Protein AF-A0A9Q0RAJ0-F1 (afdb_monomer_lite)

Structure (mmCIF, N/CA/C/O backbone):
data_AF-A0A9Q0RAJ0-F1
#
_entry.id   AF-A0A9Q0RAJ0-F1
#
loop_
_atom_site.group_PDB
_atom_site.id
_atom_site.type_symbol
_atom_site.label_atom_id
_atom_site.label_alt_id
_atom_site.label_comp_id
_atom_site.label_asym_id
_atom_site.label_entity_id
_atom_site.label_seq_id
_atom_site.pdbx_PDB_ins_code
_atom_site.Cartn_x
_atom_site.Cartn_y
_atom_site.Cartn_z
_atom_site.occupancy
_atom_site.B_iso_or_equiv
_atom_site.auth_seq_id
_atom_site.auth_comp_id
_atom_site.auth_asym_id
_atom_site.auth_atom_id
_atom_site.pdbx_PDB_model_num
ATOM 1 N N . MET A 1 1 ? 17.181 -12.885 20.589 1.00 43.03 1 MET A N 1
ATOM 2 C CA . MET A 1 1 ? 16.283 -14.042 20.802 1.00 43.03 1 MET A CA 1
ATOM 3 C C . MET A 1 1 ? 15.033 -13.919 19.922 1.00 43.03 1 MET A C 1
ATOM 5 O O . MET A 1 1 ? 14.607 -14.926 19.386 1.00 43.03 1 MET A O 1
ATOM 9 N N . GLU A 1 2 ? 14.539 -12.701 19.653 1.00 48.22 2 GLU A N 1
ATOM 10 C CA . GLU A 1 2 ? 13.400 -12.408 18.749 1.00 48.22 2 GLU A CA 1
ATOM 11 C C . GLU A 1 2 ? 13.635 -12.739 17.263 1.00 48.22 2 GLU A C 1
ATOM 13 O O . GLU A 1 2 ? 12.726 -13.180 16.569 1.00 48.22 2 GLU A O 1
ATOM 18 N N . THR A 1 3 ? 14.866 -12.611 16.759 1.00 41.88 3 THR A N 1
ATOM 19 C CA . THR A 1 3 ? 15.201 -12.945 15.363 1.00 41.88 3 THR A CA 1
ATOM 20 C C . THR A 1 3 ? 15.004 -14.419 15.021 1.00 41.88 3 THR A C 1
ATOM 22 O O . THR A 1 3 ? 14.752 -14.729 13.864 1.00 41.88 3 THR A O 1
ATOM 25 N N . ILE A 1 4 ? 15.093 -15.324 16.000 1.00 46.47 4 ILE A N 1
ATOM 26 C CA . ILE A 1 4 ? 14.894 -16.763 15.775 1.00 46.47 4 ILE A CA 1
ATOM 27 C C . ILE A 1 4 ? 13.405 -17.063 15.591 1.00 46.47 4 ILE A C 1
ATOM 29 O O . ILE A 1 4 ? 13.062 -17.771 14.658 1.00 46.47 4 ILE A O 1
ATOM 33 N N . GLN A 1 5 ? 12.526 -16.442 16.385 1.00 51.97 5 GLN A N 1
ATOM 34 C CA . GLN A 1 5 ? 11.074 -16.598 16.238 1.00 51.97 5 GLN A CA 1
ATOM 35 C C . GLN A 1 5 ? 10.553 -15.991 14.934 1.00 51.97 5 GLN A C 1
ATOM 37 O O . GLN A 1 5 ? 9.692 -16.574 14.292 1.00 51.97 5 GLN A O 1
ATOM 42 N N . ILE A 1 6 ? 11.097 -14.851 14.497 1.00 50.62 6 ILE A N 1
ATOM 43 C CA . ILE A 1 6 ? 10.724 -14.250 13.208 1.00 50.62 6 ILE A CA 1
ATOM 44 C C . ILE A 1 6 ? 11.217 -15.117 12.046 1.00 50.62 6 ILE A C 1
ATOM 46 O O . ILE A 1 6 ? 10.483 -15.314 11.084 1.00 50.62 6 ILE A O 1
ATOM 50 N N . VAL A 1 7 ? 12.431 -15.672 12.133 1.00 49.88 7 VAL A N 1
ATOM 51 C CA . VAL A 1 7 ? 12.931 -16.625 11.132 1.00 49.88 7 VAL A CA 1
ATOM 52 C C . VAL A 1 7 ? 12.118 -17.915 11.155 1.00 49.88 7 VAL A C 1
ATOM 54 O O . VAL A 1 7 ? 11.834 -18.415 10.084 1.00 49.88 7 VAL A O 1
ATOM 57 N N . GLU A 1 8 ? 11.677 -18.413 12.312 1.00 53.00 8 GLU A N 1
ATOM 58 C CA . GLU A 1 8 ? 10.770 -19.564 12.415 1.00 53.00 8 GLU A CA 1
ATOM 59 C C . GLU A 1 8 ? 9.381 -19.265 11.855 1.00 53.00 8 GLU A C 1
ATOM 61 O O . GLU A 1 8 ? 8.852 -20.106 11.152 1.00 53.00 8 GLU A O 1
ATOM 66 N N . ILE A 1 9 ? 8.802 -18.085 12.090 1.00 57.00 9 ILE A N 1
ATOM 67 C CA . ILE A 1 9 ? 7.512 -17.686 11.504 1.00 57.00 9 ILE A CA 1
ATOM 68 C C . ILE A 1 9 ? 7.651 -17.546 9.988 1.00 57.00 9 ILE A C 1
ATOM 70 O O . ILE A 1 9 ? 6.820 -18.039 9.237 1.00 57.00 9 ILE A O 1
ATOM 74 N N . ILE A 1 10 ? 8.730 -16.927 9.512 1.00 56.41 10 ILE A N 1
ATOM 75 C CA . ILE A 1 10 ? 9.000 -16.780 8.080 1.00 56.41 10 ILE A CA 1
ATOM 76 C C . ILE A 1 10 ? 9.356 -18.128 7.446 1.00 56.41 10 ILE A C 1
ATOM 78 O O . ILE A 1 10 ? 8.937 -18.364 6.322 1.00 56.41 10 ILE A O 1
ATOM 82 N N . SER A 1 11 ? 10.057 -19.024 8.148 1.00 54.81 11 SER A N 1
ATOM 83 C CA . SER A 1 11 ? 10.298 -20.404 7.713 1.00 54.81 11 SER A CA 1
ATOM 84 C C . SER A 1 11 ? 9.030 -21.234 7.768 1.00 54.81 11 SER A C 1
ATOM 86 O O . SER A 1 11 ? 8.841 -22.022 6.871 1.00 54.81 11 SER A O 1
ATOM 88 N N . GLN A 1 12 ? 8.121 -21.031 8.717 1.00 54.62 12 GLN A N 1
ATOM 89 C CA . GLN A 1 12 ? 6.812 -21.686 8.727 1.00 54.62 12 GLN A CA 1
ATOM 90 C C . GLN A 1 12 ? 5.948 -21.192 7.566 1.00 54.62 12 GLN A C 1
ATOM 92 O O . GLN A 1 12 ? 5.270 -21.995 6.940 1.00 54.62 12 GLN A O 1
ATOM 97 N N . ILE A 1 13 ? 6.012 -19.898 7.234 1.00 54.34 13 ILE A N 1
ATOM 98 C CA . ILE A 1 13 ? 5.321 -19.319 6.074 1.00 54.34 13 ILE A CA 1
ATOM 99 C C . ILE A 1 13 ? 5.989 -19.743 4.749 1.00 54.34 13 ILE A C 1
ATOM 101 O O . ILE A 1 13 ? 5.299 -19.912 3.746 1.00 54.34 13 ILE A O 1
ATOM 105 N N . ALA A 1 14 ? 7.312 -19.926 4.732 1.00 49.00 14 ALA A N 1
ATOM 106 C CA . ALA A 1 14 ? 8.065 -20.408 3.573 1.00 49.00 14 ALA A CA 1
ATOM 107 C C . ALA A 1 14 ? 7.960 -21.932 3.397 1.00 49.00 14 ALA A C 1
ATOM 109 O O . ALA A 1 14 ? 7.848 -22.393 2.276 1.00 49.00 14 ALA A O 1
ATOM 110 N N . ASP A 1 15 ? 7.903 -22.720 4.467 1.00 45.06 15 ASP A N 1
ATOM 111 C CA . ASP A 1 15 ? 7.613 -24.160 4.431 1.00 45.06 15 ASP A CA 1
ATOM 112 C C . ASP A 1 15 ? 6.147 -24.394 4.014 1.00 45.06 15 ASP A C 1
ATOM 114 O O . ASP A 1 15 ? 5.833 -25.382 3.350 1.00 45.06 15 ASP A O 1
ATOM 118 N N . PHE A 1 16 ? 5.268 -23.415 4.271 1.00 43.25 16 PHE A N 1
ATOM 119 C CA . PHE A 1 16 ? 3.936 -23.303 3.664 1.00 43.25 16 PHE A CA 1
ATOM 120 C C . PHE A 1 16 ? 3.961 -23.117 2.129 1.00 43.25 16 PHE A C 1
ATOM 122 O O . PHE A 1 16 ? 2.902 -23.173 1.499 1.00 43.25 16 PHE A O 1
ATOM 129 N N . GLU A 1 17 ? 5.129 -22.946 1.480 1.00 47.03 17 GLU A N 1
ATOM 130 C CA . GLU A 1 17 ? 5.264 -23.020 0.009 1.00 47.03 17 GLU A CA 1
ATOM 131 C C . GLU A 1 17 ? 4.807 -24.374 -0.561 1.00 47.03 17 GLU A C 1
ATOM 133 O O . GLU A 1 17 ? 4.527 -24.456 -1.758 1.00 47.03 17 GLU A O 1
ATOM 138 N N . LEU A 1 18 ? 4.666 -25.419 0.264 1.00 40.28 18 LEU A N 1
ATOM 139 C CA . LEU A 1 18 ? 4.110 -26.706 -0.167 1.00 40.28 18 LEU A CA 1
ATOM 140 C C . LEU A 1 18 ? 2.574 -26.740 -0.251 1.00 40.28 18 LEU A C 1
ATOM 142 O O . LEU A 1 18 ? 2.036 -27.612 -0.930 1.00 40.28 18 LEU A O 1
ATOM 146 N N . GLU A 1 19 ? 1.865 -25.764 0.323 1.00 40.00 19 GLU A N 1
ATOM 147 C CA . GLU A 1 19 ? 0.396 -25.698 0.320 1.00 40.00 19 GLU A CA 1
ATOM 148 C C . GLU A 1 19 ? -0.087 -24.307 -0.119 1.00 40.00 19 GLU A C 1
ATOM 150 O O . GLU A 1 19 ? -0.774 -23.567 0.584 1.00 40.00 19 GLU A O 1
ATOM 155 N N . LEU A 1 20 ? 0.238 -23.959 -1.368 1.00 44.12 20 LEU A N 1
ATOM 156 C CA . LEU A 1 20 ? -0.194 -22.746 -2.086 1.00 44.12 20 LEU A CA 1
ATOM 157 C C . LEU A 1 20 ? -1.727 -22.520 -2.154 1.00 44.12 20 LEU A C 1
ATOM 159 O O . LEU A 1 20 ? -2.160 -21.529 -2.737 1.00 44.12 20 LEU A O 1
ATOM 163 N N . TYR A 1 21 ? -2.539 -23.396 -1.558 1.00 42.53 21 TYR A N 1
ATOM 164 C CA . TYR A 1 21 ? -4.003 -23.352 -1.534 1.00 42.53 21 TYR A CA 1
ATOM 165 C C . TYR A 1 21 ? -4.604 -22.990 -0.161 1.00 42.53 21 TYR A C 1
ATOM 167 O O . TYR A 1 21 ? -5.771 -22.613 -0.100 1.00 42.53 21 TYR A O 1
ATOM 175 N N . GLU A 1 22 ? -3.840 -23.074 0.935 1.00 43.81 22 GLU A N 1
ATOM 176 C CA . GLU A 1 22 ? -4.400 -22.971 2.298 1.00 43.81 22 GLU A CA 1
ATOM 177 C C . GLU A 1 22 ? -4.259 -21.589 2.953 1.00 43.81 22 GLU A C 1
ATOM 179 O O . GLU A 1 22 ? -4.888 -21.313 3.973 1.00 43.81 22 GLU A O 1
ATOM 184 N N . PHE A 1 23 ? -3.506 -20.667 2.349 1.00 46.53 23 PHE A N 1
ATOM 185 C CA . PHE A 1 23 ? -3.374 -19.306 2.889 1.00 46.53 23 PHE A CA 1
ATOM 186 C C . PHE A 1 23 ? -4.682 -18.496 2.814 1.00 46.53 23 PHE A C 1
ATOM 188 O O . PHE A 1 23 ? -4.817 -17.513 3.525 1.00 46.53 23 PHE A O 1
ATOM 195 N N . ASP A 1 24 ? -5.651 -18.916 1.991 1.00 47.81 24 ASP A N 1
ATOM 196 C CA . ASP A 1 24 ? -7.007 -18.341 1.964 1.00 47.81 24 ASP A CA 1
ATOM 197 C C . ASP A 1 24 ? -7.881 -18.817 3.150 1.00 47.81 24 ASP A C 1
ATOM 199 O O . ASP A 1 24 ? -9.007 -18.345 3.308 1.00 47.81 24 ASP A O 1
ATOM 203 N N . GLN A 1 25 ? -7.406 -19.768 3.970 1.00 45.34 25 GLN A N 1
ATOM 204 C CA . GLN A 1 25 ? -8.178 -20.391 5.059 1.00 45.34 25 GLN A CA 1
ATOM 205 C C . GLN A 1 25 ? -7.552 -20.254 6.455 1.00 45.34 25 GLN A C 1
ATOM 207 O O . GLN A 1 25 ? -8.174 -20.666 7.442 1.00 45.34 25 GLN A O 1
ATOM 212 N N . LEU A 1 26 ? -6.348 -19.689 6.578 1.00 47.97 26 LEU A N 1
ATOM 213 C CA . LEU A 1 26 ? -5.752 -19.451 7.890 1.00 47.97 26 LEU A CA 1
ATOM 214 C C . LEU A 1 26 ? -6.588 -18.419 8.655 1.00 47.97 26 LEU A C 1
ATOM 216 O O . LEU A 1 26 ? -7.123 -17.472 8.090 1.00 47.97 26 LEU A O 1
ATOM 220 N N . LYS A 1 27 ? -6.739 -18.622 9.969 1.00 55.38 27 LYS A N 1
ATOM 221 C CA . LYS A 1 27 ? -7.409 -17.669 10.867 1.00 55.38 27 LYS A CA 1
ATOM 222 C C . LYS A 1 27 ? -6.563 -16.403 10.966 1.00 55.38 27 LYS A C 1
ATOM 224 O O . LYS A 1 27 ? -5.805 -16.231 11.922 1.00 55.38 27 LYS A O 1
ATOM 229 N N . ASP A 1 28 ? -6.687 -15.552 9.959 1.00 62.12 28 ASP A N 1
ATOM 230 C CA . ASP A 1 28 ? -5.797 -14.431 9.711 1.00 62.12 28 ASP A CA 1
ATOM 231 C C . ASP A 1 28 ? -5.695 -13.467 10.904 1.00 62.12 28 ASP A C 1
ATOM 233 O O . ASP A 1 28 ? -4.637 -12.903 11.168 1.00 62.12 28 ASP A O 1
ATOM 237 N N . GLU A 1 29 ? -6.756 -13.335 11.703 1.00 59.69 29 GLU A N 1
ATOM 238 C CA . GLU A 1 29 ? -6.770 -12.499 12.911 1.00 59.69 29 GLU A CA 1
ATOM 239 C C . GLU A 1 29 ? -5.701 -12.904 13.943 1.00 59.69 29 GLU A C 1
ATOM 241 O O . GLU A 1 29 ? -5.046 -12.040 14.528 1.00 59.69 29 GLU A O 1
ATOM 246 N N . LEU A 1 30 ? -5.469 -14.210 14.143 1.00 62.12 30 LEU A N 1
ATOM 247 C CA . LEU A 1 30 ? -4.450 -14.701 15.081 1.00 62.12 30 LEU A CA 1
ATOM 248 C C . LEU A 1 30 ? -3.038 -14.448 14.553 1.00 62.12 30 LEU A C 1
ATOM 250 O O . LEU A 1 30 ? -2.148 -14.112 15.333 1.00 62.12 30 LEU A O 1
ATOM 254 N N . LEU A 1 31 ? -2.841 -14.559 13.238 1.00 70.38 31 LEU A N 1
ATOM 255 C CA . LEU A 1 31 ? -1.562 -14.251 12.611 1.00 70.38 31 LEU A CA 1
ATOM 256 C C . LEU A 1 31 ? -1.214 -12.776 12.834 1.00 70.38 31 LEU A C 1
ATOM 258 O O . LEU A 1 31 ? -0.163 -12.477 13.395 1.00 70.38 31 LEU A O 1
ATOM 262 N N . PHE A 1 32 ? -2.121 -11.856 12.496 1.00 71.19 32 PHE A N 1
ATOM 263 C CA . PHE A 1 32 ? -1.855 -10.422 12.646 1.00 71.19 32 PHE A CA 1
ATOM 264 C C . PHE A 1 32 ? -1.744 -9.969 14.104 1.00 71.19 32 PHE A C 1
ATOM 266 O O . PHE A 1 32 ? -1.016 -9.020 14.375 1.00 71.19 32 PHE A O 1
ATOM 273 N N . SER A 1 33 ? -2.357 -10.679 15.058 1.00 68.75 33 SER A N 1
ATOM 274 C CA . SER A 1 33 ? -2.154 -10.406 16.491 1.00 68.75 33 SER A CA 1
ATOM 275 C C . SER A 1 33 ? -0.706 -10.614 16.960 1.00 68.75 33 SER A C 1
ATOM 277 O O . SER A 1 33 ? -0.276 -10.017 17.945 1.00 68.75 33 SER A O 1
ATOM 279 N N . SER A 1 34 ? 0.065 -11.439 16.243 1.00 70.00 34 SER A N 1
ATOM 280 C CA 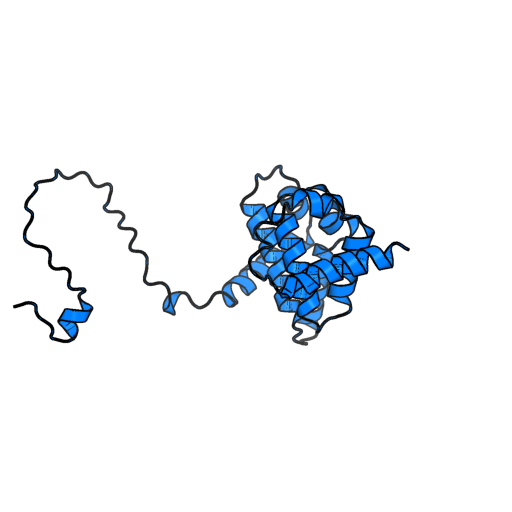. SER A 1 34 ? 1.482 -11.684 16.530 1.00 70.00 34 SER A CA 1
ATOM 281 C C . SER A 1 34 ? 2.431 -10.732 15.788 1.00 70.00 34 SER A C 1
ATOM 283 O O . SER A 1 34 ? 3.630 -10.711 16.069 1.00 70.00 34 SER A O 1
ATOM 285 N N . PHE A 1 35 ? 1.913 -9.923 14.856 1.00 75.06 35 PHE A N 1
ATOM 286 C CA . PHE A 1 35 ? 2.715 -9.001 14.059 1.00 75.06 35 PHE A CA 1
ATOM 287 C C . PHE A 1 35 ? 2.948 -7.698 14.823 1.00 75.06 35 PHE A C 1
ATOM 289 O O . PHE A 1 35 ? 2.087 -6.823 14.900 1.00 75.06 35 PHE A O 1
ATOM 296 N N . ASN A 1 36 ? 4.155 -7.547 15.357 1.00 79.94 36 ASN A N 1
ATOM 297 C CA . ASN A 1 36 ? 4.611 -6.305 15.967 1.00 79.94 36 ASN A CA 1
ATOM 298 C C . ASN A 1 36 ? 5.218 -5.343 14.929 1.00 79.94 36 ASN A C 1
ATOM 300 O O . ASN A 1 36 ? 5.371 -5.648 13.742 1.00 79.94 36 ASN A O 1
ATOM 304 N N . PHE A 1 37 ? 5.572 -4.145 15.397 1.00 81.56 37 PHE A N 1
ATOM 305 C CA . PHE A 1 37 ? 6.212 -3.129 14.567 1.00 81.56 37 PHE A CA 1
ATOM 306 C C . PHE A 1 37 ? 7.540 -3.619 13.973 1.00 81.56 37 PHE A C 1
ATOM 308 O O . PHE A 1 37 ? 7.801 -3.363 12.797 1.00 81.56 37 PHE A O 1
ATOM 315 N N . GLU A 1 38 ? 8.362 -4.337 14.748 1.00 81.88 38 GLU A N 1
ATOM 316 C CA . GLU A 1 38 ? 9.667 -4.815 14.285 1.00 81.88 38 GLU A CA 1
ATOM 317 C C . GLU A 1 38 ? 9.549 -5.750 13.078 1.00 81.88 38 GLU A C 1
ATOM 319 O O . GLU A 1 38 ? 10.333 -5.638 12.134 1.00 81.88 38 GLU A O 1
ATOM 324 N N . LEU A 1 39 ? 8.562 -6.648 13.073 1.00 82.81 39 LEU A N 1
ATOM 325 C CA . LEU A 1 39 ? 8.361 -7.594 11.980 1.00 82.81 39 LEU A CA 1
ATOM 326 C C . LEU A 1 39 ? 7.953 -6.869 10.690 1.00 82.81 39 LEU A C 1
ATOM 328 O O . LEU A 1 39 ? 8.551 -7.108 9.638 1.00 82.81 39 LEU A O 1
ATOM 332 N N . TRP A 1 40 ? 7.008 -5.926 10.767 1.00 87.25 40 TRP A N 1
ATOM 333 C CA . TRP A 1 40 ? 6.636 -5.096 9.615 1.00 87.25 40 TRP A CA 1
ATOM 334 C C . TRP A 1 40 ? 7.818 -4.278 9.085 1.00 87.25 40 TRP A C 1
ATOM 336 O O . TRP A 1 40 ? 8.032 -4.224 7.873 1.00 87.25 40 TRP A O 1
ATOM 346 N N . ASP A 1 41 ? 8.619 -3.685 9.970 1.00 85.88 41 ASP A N 1
ATOM 347 C CA . ASP A 1 41 ? 9.810 -2.926 9.582 1.00 85.88 41 ASP A CA 1
ATOM 348 C C . ASP A 1 41 ? 10.861 -3.816 8.892 1.00 85.88 41 ASP A C 1
ATOM 350 O O . ASP A 1 41 ? 11.438 -3.419 7.878 1.00 85.88 41 ASP A O 1
ATOM 354 N N . ILE A 1 42 ? 11.065 -5.052 9.365 1.00 85.50 42 ILE A N 1
ATOM 355 C CA . ILE A 1 42 ? 11.947 -6.036 8.716 1.00 85.50 42 ILE A CA 1
ATOM 356 C C . ILE A 1 42 ? 11.438 -6.397 7.316 1.00 85.50 42 ILE A C 1
ATOM 358 O O . ILE A 1 42 ? 12.223 -6.368 6.366 1.00 85.50 42 ILE A O 1
ATOM 362 N N . LEU A 1 43 ? 10.144 -6.696 7.159 1.00 85.50 43 LEU A N 1
ATOM 363 C CA . LEU A 1 43 ? 9.556 -7.027 5.855 1.00 85.50 43 LEU A CA 1
ATOM 364 C C . LEU A 1 43 ? 9.700 -5.869 4.860 1.00 85.50 43 LEU A C 1
ATOM 366 O O . LEU A 1 43 ? 10.095 -6.075 3.710 1.00 85.50 43 LEU A O 1
ATOM 370 N N . ILE A 1 44 ? 9.453 -4.639 5.317 1.00 89.12 44 ILE A N 1
ATOM 371 C CA . ILE A 1 44 ? 9.615 -3.426 4.512 1.00 89.12 44 ILE A CA 1
ATOM 372 C C . ILE A 1 44 ? 11.087 -3.228 4.123 1.00 89.12 44 ILE A C 1
ATOM 374 O O . ILE A 1 44 ? 11.386 -2.953 2.958 1.00 89.12 44 ILE A O 1
ATOM 378 N N . LYS A 1 45 ? 12.028 -3.403 5.057 1.00 87.88 45 LYS A N 1
ATOM 379 C CA . LYS A 1 45 ? 13.470 -3.338 4.765 1.00 87.88 45 LYS A CA 1
ATOM 380 C C . LYS A 1 45 ? 13.876 -4.377 3.730 1.00 87.88 45 LYS A C 1
ATOM 382 O O . LYS A 1 45 ? 14.531 -4.034 2.750 1.0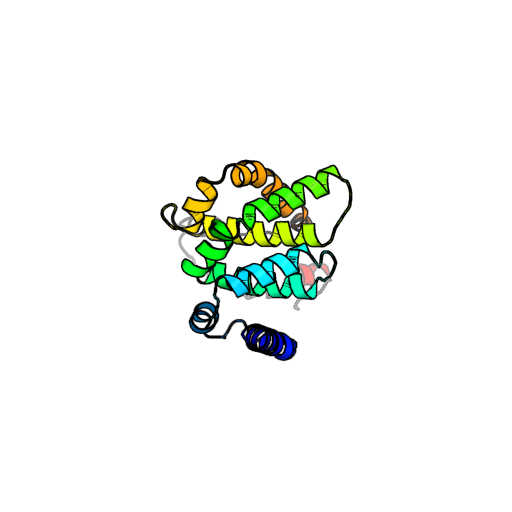0 87.88 45 LYS A O 1
ATOM 387 N N . TRP A 1 46 ? 13.443 -5.625 3.887 1.00 85.00 46 TRP A N 1
ATOM 388 C CA . TRP A 1 46 ? 13.737 -6.689 2.927 1.00 85.00 46 TRP A CA 1
ATOM 389 C C . TRP A 1 46 ? 13.177 -6.390 1.542 1.00 85.00 46 TRP A C 1
ATOM 391 O O . TRP A 1 46 ? 13.868 -6.626 0.548 1.00 85.00 46 TRP A O 1
ATOM 401 N N . PHE A 1 47 ? 11.975 -5.815 1.475 1.00 87.81 47 PHE A N 1
ATOM 402 C CA . PHE A 1 47 ? 11.379 -5.377 0.222 1.00 87.81 47 PHE A CA 1
ATOM 403 C C . PHE A 1 47 ? 12.287 -4.380 -0.518 1.00 87.81 47 PHE A C 1
ATOM 405 O O . PHE A 1 47 ? 12.587 -4.583 -1.698 1.00 87.81 47 PHE A O 1
ATOM 412 N N . PHE A 1 48 ? 12.793 -3.352 0.168 1.00 86.25 48 PHE A N 1
ATOM 413 C CA . PHE A 1 48 ? 13.633 -2.321 -0.454 1.00 86.25 48 PHE A CA 1
ATOM 414 C C . PHE A 1 48 ? 15.095 -2.744 -0.683 1.00 86.25 48 PHE A C 1
ATOM 416 O O . PHE A 1 48 ? 15.681 -2.379 -1.709 1.00 86.25 48 PHE A O 1
ATOM 423 N N . ASP A 1 49 ? 15.680 -3.536 0.218 1.00 85.69 49 ASP A N 1
ATOM 424 C CA . ASP A 1 49 ? 17.074 -3.986 0.128 1.00 85.69 49 ASP A CA 1
ATOM 425 C C . ASP A 1 49 ? 17.265 -5.033 -0.976 1.00 85.69 49 ASP A C 1
ATOM 427 O O . ASP A 1 49 ? 18.262 -5.024 -1.706 1.00 85.69 49 ASP A O 1
ATOM 431 N N . LYS A 1 50 ? 16.303 -5.950 -1.139 1.00 81.25 50 LYS A N 1
ATOM 432 C CA . LYS A 1 50 ? 16.399 -7.076 -2.079 1.00 81.25 50 LYS A CA 1
ATOM 433 C C . LYS A 1 50 ? 15.662 -6.790 -3.388 1.00 81.25 50 LYS A C 1
ATOM 435 O O . LYS A 1 50 ? 14.777 -7.534 -3.791 1.00 81.25 50 LYS A O 1
ATOM 440 N N . LYS A 1 51 ? 16.090 -5.750 -4.112 1.00 74.56 51 LYS A N 1
ATOM 441 C CA . LYS A 1 51 ? 15.433 -5.229 -5.337 1.00 74.56 51 LYS A CA 1
ATOM 442 C C . LYS A 1 51 ? 15.138 -6.248 -6.451 1.00 74.56 51 LYS A C 1
ATOM 444 O O . LYS A 1 51 ? 14.231 -6.011 -7.240 1.00 74.56 51 LYS A O 1
ATOM 449 N N . ASN A 1 52 ? 15.882 -7.355 -6.514 1.00 73.25 52 ASN A N 1
ATOM 450 C CA . ASN A 1 52 ? 15.736 -8.390 -7.547 1.00 73.25 52 ASN A CA 1
ATOM 451 C C . ASN A 1 52 ? 15.160 -9.713 -7.018 1.00 73.25 52 ASN A C 1
ATOM 453 O O . ASN A 1 52 ? 15.093 -10.682 -7.771 1.00 73.25 52 ASN A O 1
ATOM 457 N N . ASN A 1 53 ? 14.802 -9.795 -5.733 1.00 78.56 53 ASN A N 1
ATOM 458 C CA . ASN A 1 53 ? 14.284 -11.030 -5.161 1.00 78.56 53 ASN A CA 1
ATOM 459 C C . ASN A 1 53 ? 12.753 -11.016 -5.130 1.00 78.56 53 ASN A C 1
ATOM 461 O O . ASN A 1 53 ? 12.131 -10.590 -4.157 1.00 78.56 53 ASN A O 1
ATOM 465 N N . ASN A 1 54 ? 12.167 -11.562 -6.194 1.00 79.31 54 ASN A N 1
ATOM 466 C CA . ASN A 1 54 ? 10.720 -11.663 -6.346 1.00 79.31 54 ASN A CA 1
ATOM 467 C C . ASN A 1 54 ? 10.054 -12.519 -5.256 1.00 79.31 54 ASN A C 1
ATOM 469 O O . ASN A 1 54 ? 8.862 -12.350 -5.027 1.00 79.31 54 ASN A O 1
ATOM 473 N N . ILE A 1 55 ? 10.773 -13.431 -4.591 1.00 80.44 55 ILE A N 1
ATOM 474 C CA . ILE A 1 55 ? 10.193 -14.304 -3.558 1.00 80.44 55 ILE A CA 1
ATOM 475 C C . ILE A 1 55 ? 9.793 -13.459 -2.348 1.00 80.44 55 ILE A C 1
ATOM 477 O O . ILE A 1 55 ? 8.632 -13.467 -1.950 1.00 80.44 55 ILE A O 1
ATOM 481 N N . TYR A 1 56 ? 10.716 -12.642 -1.829 1.00 79.38 56 TYR A N 1
ATOM 482 C CA . TYR A 1 56 ? 10.419 -11.757 -0.698 1.00 79.38 56 TYR A CA 1
ATOM 483 C C . TYR A 1 56 ? 9.358 -10.713 -1.044 1.00 79.38 56 TYR A C 1
ATOM 485 O O . TYR A 1 56 ? 8.520 -10.389 -0.207 1.00 79.38 56 TYR A O 1
ATOM 493 N N . HIS A 1 57 ? 9.358 -10.210 -2.281 1.00 86.00 57 HIS A N 1
ATOM 494 C CA . HIS A 1 57 ? 8.343 -9.259 -2.737 1.00 86.00 57 HIS A CA 1
ATOM 495 C C . HIS A 1 57 ? 6.950 -9.881 -2.814 1.00 86.00 57 HIS A C 1
ATOM 497 O O . HIS A 1 57 ? 5.999 -9.270 -2.336 1.00 86.00 57 HIS A O 1
ATOM 503 N N . ASN A 1 58 ? 6.828 -11.096 -3.357 1.00 84.88 58 ASN A N 1
ATOM 504 C CA . ASN A 1 58 ? 5.557 -11.819 -3.406 1.00 84.88 58 ASN A CA 1
ATOM 505 C C . ASN A 1 58 ? 5.063 -12.197 -2.010 1.00 84.88 58 ASN A C 1
ATOM 507 O O . ASN A 1 58 ? 3.892 -11.989 -1.705 1.00 84.88 58 ASN A O 1
ATOM 511 N N . LEU A 1 59 ? 5.948 -12.719 -1.160 1.00 82.94 59 LEU A N 1
ATOM 512 C CA . LEU A 1 59 ? 5.622 -13.065 0.219 1.00 82.94 59 LEU A CA 1
ATOM 513 C C . LEU A 1 59 ? 5.085 -11.847 0.974 1.00 82.94 59 LEU A C 1
ATOM 515 O O . LEU A 1 59 ? 3.986 -11.887 1.525 1.00 82.94 59 LEU A O 1
ATOM 519 N N . PHE A 1 60 ? 5.828 -10.741 0.939 1.00 87.62 60 PHE A N 1
ATOM 520 C CA . PHE A 1 60 ? 5.407 -9.514 1.601 1.00 87.62 60 PHE A CA 1
ATOM 521 C C . PHE A 1 60 ? 4.093 -8.977 1.027 1.00 87.62 60 PHE A C 1
ATOM 523 O O . PHE A 1 60 ? 3.216 -8.576 1.788 1.00 87.62 60 PHE A O 1
ATOM 530 N N . TYR A 1 61 ? 3.921 -9.020 -0.297 1.00 89.12 61 TYR A N 1
ATOM 531 C CA . TYR A 1 61 ? 2.680 -8.601 -0.940 1.00 89.12 61 TYR A CA 1
ATOM 532 C C . TYR A 1 61 ? 1.474 -9.417 -0.473 1.00 89.12 61 TYR A C 1
ATOM 534 O O . TYR A 1 61 ? 0.440 -8.830 -0.183 1.00 89.12 61 TYR A O 1
ATOM 542 N N . ARG A 1 62 ? 1.594 -10.744 -0.347 1.00 84.75 62 ARG A N 1
ATOM 543 C CA . ARG A 1 62 ? 0.494 -11.597 0.133 1.00 84.75 62 ARG A CA 1
ATOM 544 C C . ARG A 1 62 ? 0.098 -11.268 1.569 1.00 84.75 62 ARG A C 1
ATOM 546 O O . ARG A 1 62 ? -1.084 -11.115 1.852 1.00 84.75 62 ARG A O 1
ATOM 553 N N . ILE A 1 63 ? 1.086 -11.113 2.450 1.00 84.62 63 ILE A N 1
ATOM 554 C CA . ILE A 1 63 ? 0.863 -10.739 3.853 1.00 84.62 63 ILE A CA 1
ATOM 555 C C . ILE A 1 63 ? 0.186 -9.363 3.935 1.00 84.62 63 ILE A C 1
ATOM 557 O O . ILE A 1 63 ? -0.775 -9.170 4.677 1.00 84.62 63 ILE A O 1
ATOM 561 N N . PHE A 1 64 ? 0.664 -8.405 3.143 1.00 89.06 64 PHE A N 1
ATOM 562 C CA . PHE A 1 64 ? 0.085 -7.069 3.068 1.00 89.06 64 PHE A CA 1
ATOM 563 C C . PHE A 1 64 ? -1.345 -7.076 2.511 1.00 89.06 64 PHE A C 1
ATOM 565 O O . PHE A 1 64 ? -2.221 -6.421 3.067 1.00 89.06 64 PHE A O 1
ATOM 572 N N . ASP A 1 65 ? -1.597 -7.815 1.431 1.00 87.75 65 ASP A N 1
ATOM 573 C CA . ASP A 1 65 ? -2.922 -7.939 0.820 1.00 87.75 65 ASP A CA 1
ATOM 574 C C . ASP A 1 65 ? -3.924 -8.556 1.802 1.00 87.75 65 ASP A C 1
ATOM 576 O O . ASP A 1 65 ? -5.030 -8.039 1.946 1.00 87.75 65 ASP A O 1
ATOM 580 N N . ALA A 1 66 ? -3.519 -9.581 2.559 1.00 84.12 66 ALA A N 1
ATOM 581 C CA . ALA A 1 66 ? -4.320 -10.131 3.649 1.00 84.12 66 ALA A CA 1
ATOM 582 C C . ALA A 1 66 ? -4.627 -9.070 4.725 1.00 84.12 66 ALA A C 1
ATOM 584 O O . ALA A 1 66 ? -5.797 -8.851 5.044 1.00 84.12 66 ALA A O 1
ATOM 585 N N . ALA A 1 67 ? -3.621 -8.324 5.203 1.00 85.75 67 ALA A N 1
ATOM 586 C CA . ALA A 1 67 ? -3.820 -7.255 6.191 1.00 85.75 67 ALA A CA 1
ATOM 587 C C . ALA A 1 67 ? -4.814 -6.180 5.709 1.00 85.75 67 ALA A C 1
ATOM 589 O O . ALA A 1 67 ? -5.665 -5.717 6.471 1.00 85.75 67 ALA A O 1
ATOM 590 N N . VAL A 1 68 ? -4.739 -5.803 4.428 1.00 87.94 68 VAL A N 1
ATOM 591 C CA . VAL A 1 68 ? -5.661 -4.841 3.806 1.00 87.94 68 VAL A CA 1
ATOM 592 C C . VAL A 1 68 ? -7.063 -5.433 3.641 1.00 87.94 68 VAL A C 1
ATOM 594 O O . VAL A 1 68 ? -8.052 -4.738 3.882 1.00 87.94 68 VAL A O 1
ATOM 597 N N . LYS A 1 69 ? -7.182 -6.701 3.236 1.00 85.31 69 LYS A N 1
ATOM 598 C CA . LYS A 1 69 ? -8.471 -7.382 3.043 1.00 85.31 69 LYS A CA 1
ATOM 599 C C . LYS A 1 69 ? -9.255 -7.517 4.341 1.00 85.31 69 LYS A C 1
ATOM 601 O O . LYS A 1 69 ? -10.460 -7.273 4.304 1.00 85.31 69 LYS A O 1
ATOM 606 N N . LEU A 1 70 ? -8.576 -7.834 5.438 1.00 83.19 70 LEU A N 1
ATOM 607 C CA . LEU A 1 70 ? -9.164 -8.011 6.771 1.00 83.19 70 LEU A CA 1
ATOM 608 C C . LEU A 1 70 ? -9.426 -6.700 7.502 1.00 83.19 70 LEU A C 1
ATOM 610 O O . LEU A 1 70 ? -9.996 -6.720 8.584 1.00 83.19 70 LEU A O 1
ATOM 614 N N . GLU A 1 71 ? -8.986 -5.573 6.936 1.00 83.88 71 GLU A N 1
ATOM 615 C CA . GLU A 1 71 ? -9.172 -4.250 7.537 1.00 83.88 71 GLU A CA 1
ATOM 616 C C . GLU A 1 71 ? -8.559 -4.161 8.945 1.00 83.88 71 GLU A C 1
ATOM 618 O O . GLU A 1 71 ? -9.053 -3.428 9.797 1.00 83.88 71 GLU A O 1
ATOM 623 N N . ASN A 1 72 ? -7.456 -4.884 9.189 1.00 82.06 72 ASN A N 1
ATOM 624 C CA . ASN A 1 72 ? -6.757 -4.836 10.470 1.00 82.06 72 ASN A CA 1
ATOM 625 C C . ASN A 1 72 ? -6.137 -3.443 10.665 1.00 82.06 72 ASN A C 1
ATOM 627 O O . ASN A 1 72 ? -5.066 -3.140 10.130 1.00 82.06 72 ASN A O 1
ATOM 631 N N . GLU A 1 73 ? -6.830 -2.587 11.416 1.00 83.69 73 GLU A N 1
ATOM 632 C CA . GLU A 1 73 ? -6.445 -1.186 11.587 1.00 83.69 73 GLU A CA 1
ATOM 633 C C . GLU A 1 73 ? -5.070 -1.031 12.244 1.00 83.69 73 GLU A C 1
ATOM 635 O O . GLU A 1 73 ? -4.308 -0.168 11.818 1.00 83.69 73 GLU A O 1
ATOM 640 N N . GLU A 1 74 ? -4.701 -1.891 13.198 1.00 86.00 74 GLU A N 1
ATOM 641 C CA . GLU A 1 74 ? -3.405 -1.823 13.889 1.00 86.00 74 GLU A CA 1
ATOM 642 C C . GLU A 1 74 ? -2.236 -2.077 12.928 1.00 86.00 74 GLU A C 1
ATOM 644 O O . GLU A 1 74 ? -1.258 -1.322 12.887 1.00 86.00 74 GLU A O 1
ATOM 649 N N . SER A 1 75 ? -2.357 -3.118 12.099 1.00 86.25 75 SER A N 1
ATOM 650 C CA . SER A 1 75 ? -1.359 -3.446 11.078 1.00 86.25 75 SER A CA 1
ATOM 651 C C . SER A 1 75 ? -1.283 -2.352 10.016 1.00 86.25 75 SER A C 1
ATOM 653 O O . SER A 1 75 ? -0.192 -1.918 9.643 1.00 86.25 75 SER A O 1
ATOM 655 N N . LEU A 1 76 ? -2.433 -1.852 9.554 1.00 87.56 76 LEU A N 1
ATOM 656 C CA . LEU A 1 76 ? -2.477 -0.762 8.581 1.00 87.56 76 LEU A CA 1
ATOM 657 C C . LEU A 1 76 ? -1.893 0.532 9.151 1.00 87.56 76 LEU A C 1
ATOM 659 O O . LEU A 1 76 ? -1.189 1.238 8.433 1.00 87.56 76 LEU A O 1
ATOM 663 N N . GLU A 1 77 ? -2.108 0.832 10.428 1.00 88.88 77 GLU A N 1
ATOM 664 C CA . GLU A 1 77 ? -1.509 1.993 11.081 1.00 88.88 77 GLU A CA 1
ATOM 665 C C . GLU A 1 77 ? 0.013 1.873 11.165 1.00 88.88 77 GLU A C 1
ATOM 667 O O . GLU A 1 77 ? 0.741 2.817 10.842 1.00 88.88 77 GLU A O 1
ATOM 672 N N . ILE A 1 78 ? 0.523 0.698 11.531 1.00 88.25 78 ILE A N 1
ATOM 673 C CA . ILE A 1 78 ? 1.963 0.442 11.553 1.00 88.25 78 ILE A CA 1
ATOM 674 C C . ILE A 1 78 ? 2.573 0.628 10.159 1.00 88.25 78 ILE A C 1
ATOM 676 O O . ILE A 1 78 ? 3.549 1.365 10.007 1.00 88.25 78 ILE A O 1
ATOM 680 N N . ILE A 1 79 ? 1.997 -0.004 9.137 1.00 88.94 79 ILE A N 1
ATOM 681 C CA . ILE A 1 79 ? 2.569 -0.014 7.787 1.00 88.94 79 ILE A CA 1
ATOM 682 C C . ILE A 1 79 ? 2.438 1.361 7.126 1.00 88.94 79 ILE A C 1
ATOM 684 O O . ILE A 1 79 ? 3.408 1.901 6.591 1.00 88.94 79 ILE A O 1
ATOM 688 N N . LEU A 1 80 ? 1.231 1.927 7.131 1.00 89.25 80 LEU A N 1
ATOM 689 C CA . LEU A 1 80 ? 0.925 3.132 6.368 1.00 89.25 80 LEU A CA 1
ATOM 690 C C . LEU A 1 80 ? 1.420 4.385 7.087 1.00 89.25 80 LEU A C 1
ATOM 692 O O . LEU A 1 80 ? 2.028 5.237 6.443 1.00 89.25 80 LEU A O 1
ATOM 696 N N . PHE A 1 81 ? 1.202 4.487 8.401 1.00 87.25 81 PHE A N 1
ATOM 697 C CA . PHE A 1 81 ? 1.549 5.682 9.167 1.00 87.25 81 PHE A CA 1
ATOM 698 C C . PHE A 1 81 ? 2.944 5.594 9.791 1.00 87.25 81 PHE A C 1
ATOM 700 O O . PHE A 1 81 ? 3.786 6.441 9.503 1.00 87.25 81 PHE A O 1
ATOM 707 N N . LYS A 1 82 ? 3.236 4.574 10.612 1.00 85.31 82 LYS A N 1
ATOM 708 C CA . LYS A 1 82 ? 4.519 4.526 11.348 1.00 85.31 82 LYS A CA 1
ATOM 709 C C . LYS A 1 82 ? 5.716 4.243 10.441 1.00 85.31 82 LYS A C 1
ATOM 711 O O . LYS A 1 82 ? 6.768 4.856 10.600 1.00 85.31 82 LYS A O 1
ATOM 716 N N . ALA A 1 83 ? 5.570 3.317 9.498 1.00 86.38 83 ALA A N 1
ATOM 717 C CA . ALA A 1 83 ? 6.646 2.946 8.586 1.00 86.38 83 ALA A CA 1
ATOM 718 C C . ALA A 1 83 ? 6.715 3.834 7.329 1.00 86.38 83 ALA A C 1
ATOM 720 O O . ALA A 1 83 ? 7.673 3.705 6.558 1.00 86.38 83 ALA A O 1
ATOM 721 N N . ASP A 1 84 ? 5.734 4.725 7.131 1.00 87.88 84 ASP A N 1
ATOM 722 C CA . ASP A 1 84 ? 5.591 5.614 5.968 1.00 87.88 84 ASP A CA 1
ATOM 723 C C . ASP A 1 84 ? 5.749 4.867 4.629 1.00 87.88 84 ASP A C 1
ATOM 725 O O . ASP A 1 84 ? 6.421 5.296 3.684 1.00 87.88 84 ASP A O 1
ATOM 729 N N . PHE A 1 85 ? 5.183 3.659 4.577 1.00 91.75 85 PHE A N 1
ATOM 730 C CA . PHE A 1 85 ? 5.458 2.709 3.507 1.00 91.75 85 PHE A CA 1
ATOM 731 C C . PHE A 1 85 ? 4.991 3.219 2.138 1.00 91.75 85 PHE A C 1
ATOM 733 O O . PHE A 1 85 ? 5.719 3.103 1.151 1.00 91.75 85 PHE A O 1
ATOM 740 N N . VAL A 1 86 ? 3.809 3.842 2.075 1.00 92.31 86 VAL A N 1
ATOM 741 C CA . VAL A 1 86 ? 3.232 4.368 0.825 1.00 92.31 86 VAL A CA 1
ATOM 742 C C . VAL A 1 86 ? 4.107 5.468 0.231 1.00 92.31 86 VAL A C 1
ATOM 744 O O . VAL A 1 86 ? 4.409 5.440 -0.962 1.00 92.31 86 VAL A O 1
ATOM 747 N N . THR A 1 87 ? 4.569 6.407 1.054 1.00 92.56 87 THR A N 1
ATOM 748 C CA . THR A 1 87 ? 5.450 7.493 0.610 1.00 92.56 87 THR A CA 1
ATOM 749 C C . THR A 1 87 ? 6.770 6.940 0.080 1.00 92.56 87 THR A C 1
ATOM 751 O O . THR A 1 87 ? 7.221 7.354 -0.992 1.00 92.56 87 THR A O 1
ATOM 754 N N . LYS A 1 88 ? 7.364 5.950 0.766 1.00 92.69 88 LYS A N 1
ATOM 755 C CA . LYS A 1 88 ? 8.591 5.269 0.314 1.00 92.69 88 LYS A CA 1
ATOM 756 C C . LYS A 1 88 ? 8.398 4.556 -1.026 1.00 92.69 88 LYS A C 1
ATOM 758 O O . LYS A 1 88 ? 9.247 4.687 -1.909 1.00 92.69 88 LYS A O 1
ATOM 763 N N . LEU A 1 89 ? 7.280 3.846 -1.205 1.00 92.38 89 LEU A N 1
ATOM 764 C CA . LEU A 1 89 ? 6.942 3.179 -2.466 1.00 92.38 89 LEU A CA 1
ATOM 765 C C . LEU A 1 89 ? 6.855 4.174 -3.629 1.00 92.38 89 LEU A C 1
ATOM 767 O O . LEU A 1 89 ? 7.495 3.970 -4.664 1.00 92.38 89 LEU A O 1
ATOM 771 N N . ILE A 1 90 ? 6.091 5.256 -3.452 1.00 92.81 90 ILE A N 1
ATOM 772 C CA . ILE A 1 90 ? 5.872 6.254 -4.506 1.00 92.81 90 ILE A CA 1
ATOM 773 C C . ILE A 1 90 ? 7.175 6.986 -4.833 1.00 92.81 90 ILE A C 1
ATOM 775 O O . ILE A 1 90 ? 7.513 7.138 -6.007 1.00 92.81 90 ILE A O 1
ATOM 779 N N . THR A 1 91 ? 7.939 7.387 -3.816 1.00 92.06 91 THR A N 1
ATOM 780 C CA . THR A 1 91 ? 9.224 8.077 -4.003 1.00 92.06 91 THR A CA 1
ATOM 781 C C . THR A 1 91 ? 10.194 7.209 -4.800 1.00 92.06 91 THR A C 1
ATOM 783 O O . THR A 1 91 ? 10.731 7.653 -5.815 1.00 92.06 91 THR A O 1
ATOM 786 N N . MET A 1 92 ? 10.344 5.934 -4.423 1.00 90.00 92 MET A N 1
ATOM 787 C CA . MET A 1 92 ? 11.191 4.992 -5.156 1.00 90.00 92 MET A CA 1
ATOM 788 C C . MET A 1 92 ? 10.733 4.832 -6.612 1.00 90.00 92 MET A C 1
ATOM 790 O O . MET A 1 92 ? 11.559 4.809 -7.526 1.00 90.00 92 MET A O 1
ATOM 794 N N . TYR A 1 93 ? 9.427 4.721 -6.851 1.00 90.62 93 TYR A N 1
ATOM 795 C CA . TYR A 1 93 ? 8.891 4.597 -8.204 1.00 90.62 93 TYR A CA 1
ATOM 796 C C . TYR A 1 93 ? 9.187 5.839 -9.057 1.00 90.62 93 TYR A C 1
ATOM 798 O O . TYR A 1 93 ? 9.619 5.723 -10.205 1.00 90.62 93 TYR A O 1
ATOM 806 N N . GLN A 1 94 ? 9.024 7.036 -8.493 1.00 90.44 94 GLN A N 1
ATOM 807 C CA . GLN A 1 94 ? 9.347 8.292 -9.173 1.00 90.44 94 GLN A CA 1
ATOM 808 C C . GLN A 1 94 ? 10.849 8.419 -9.476 1.00 90.44 94 GLN A C 1
ATOM 810 O O . GLN A 1 94 ? 11.225 8.863 -10.562 1.00 90.44 94 GLN A O 1
ATOM 815 N N . GLU A 1 95 ? 11.724 8.002 -8.559 1.00 89.31 95 GLU A N 1
ATOM 816 C CA . GLU A 1 95 ? 13.177 7.951 -8.782 1.00 89.31 95 GLU A CA 1
ATOM 817 C C . GLU A 1 95 ? 13.565 6.961 -9.890 1.00 89.31 95 GLU A C 1
ATOM 819 O O . GLU A 1 95 ? 14.436 7.242 -10.721 1.00 89.31 95 GLU A O 1
ATOM 824 N N . GLN A 1 96 ? 12.895 5.810 -9.951 1.00 85.88 96 GLN A N 1
ATOM 825 C CA . GLN A 1 96 ? 13.098 4.829 -11.019 1.00 85.88 96 GLN A CA 1
ATOM 826 C C . GLN A 1 96 ? 12.690 5.384 -12.382 1.00 85.88 96 GLN A C 1
ATOM 828 O O . GLN A 1 96 ? 13.450 5.258 -13.343 1.00 85.88 96 GLN A O 1
ATOM 833 N N . MET A 1 97 ? 11.556 6.083 -12.449 1.00 84.19 97 MET A N 1
ATOM 834 C CA . MET A 1 97 ? 11.115 6.742 -13.678 1.00 84.19 97 MET A CA 1
ATOM 835 C C . MET A 1 97 ? 12.094 7.821 -14.147 1.00 84.19 97 MET A C 1
ATOM 837 O O . MET A 1 97 ? 12.363 7.922 -15.339 1.00 84.19 97 MET A O 1
ATOM 841 N N . LYS A 1 98 ? 12.696 8.583 -13.226 1.00 86.31 98 LYS A N 1
ATOM 842 C CA . LYS A 1 98 ? 13.730 9.579 -13.565 1.00 86.31 98 LYS A CA 1
ATOM 843 C C . LYS A 1 98 ? 15.030 8.943 -14.058 1.00 86.31 98 LYS A C 1
ATOM 845 O O . LYS A 1 98 ? 15.700 9.501 -14.920 1.00 86.31 98 LYS A O 1
ATOM 850 N N . SER A 1 99 ? 15.409 7.796 -13.498 1.00 83.12 99 SER A N 1
ATOM 851 C CA . SER A 1 99 ? 16.679 7.132 -13.815 1.00 83.12 99 SER A CA 1
ATOM 852 C C . SER A 1 99 ? 16.634 6.244 -15.065 1.00 83.12 99 SER A C 1
ATOM 854 O O . SER A 1 99 ? 17.680 5.718 -15.446 1.00 83.12 99 SER A O 1
ATOM 856 N N . ASN A 1 100 ? 15.468 6.071 -15.709 1.00 75.25 100 ASN A N 1
ATOM 857 C CA . ASN A 1 100 ? 15.246 5.180 -16.863 1.00 75.25 100 ASN A CA 1
ATOM 858 C C . ASN A 1 100 ? 15.738 3.732 -16.650 1.00 75.25 100 ASN A C 1
ATOM 860 O O . ASN A 1 100 ? 15.949 2.983 -17.605 1.00 75.25 100 ASN A O 1
ATOM 864 N N . LYS A 1 101 ? 15.919 3.310 -15.393 1.00 74.56 101 LYS A N 1
ATOM 865 C CA . LYS A 1 101 ? 16.323 1.949 -15.041 1.00 74.56 101 LYS A CA 1
ATOM 866 C C . LYS A 1 101 ? 15.078 1.135 -14.738 1.00 74.56 101 LYS A C 1
ATOM 868 O O . LYS A 1 101 ? 14.434 1.331 -13.710 1.00 74.56 101 LYS A O 1
ATOM 873 N N . HIS A 1 102 ? 14.759 0.198 -15.623 1.00 66.88 102 HIS A N 1
ATOM 874 C CA . HIS A 1 102 ? 13.663 -0.731 -15.394 1.00 66.88 102 HIS A CA 1
ATOM 875 C C . HIS A 1 102 ? 14.036 -1.706 -14.266 1.00 66.88 102 HIS A C 1
ATOM 877 O O . HIS A 1 102 ? 15.016 -2.441 -14.376 1.00 66.88 102 HIS A O 1
ATOM 883 N N . CYS A 1 103 ? 13.267 -1.705 -13.178 1.00 68.88 103 CYS A N 1
ATOM 884 C CA . CYS A 1 103 ? 13.457 -2.597 -12.036 1.00 68.88 103 CYS A CA 1
ATOM 885 C C . CYS A 1 103 ? 12.182 -3.412 -11.794 1.00 68.88 103 CYS A C 1
ATOM 887 O O . CYS A 1 103 ? 11.078 -2.872 -11.879 1.00 68.88 103 CYS A O 1
ATOM 889 N N . LEU A 1 104 ? 12.332 -4.695 -11.457 1.00 73.00 104 LEU A N 1
ATOM 890 C CA . LEU A 1 104 ? 11.214 -5.610 -11.182 1.00 73.00 104 LEU A CA 1
ATOM 891 C C . LEU A 1 104 ? 10.311 -5.096 -10.052 1.00 73.00 104 LEU A C 1
ATOM 893 O O . LEU A 1 104 ? 9.092 -5.235 -10.111 1.00 73.00 104 LEU A O 1
ATOM 897 N N . ILE A 1 105 ? 10.903 -4.402 -9.078 1.00 81.75 105 ILE A N 1
ATOM 898 C CA . ILE A 1 105 ? 10.188 -3.829 -7.937 1.00 81.75 105 ILE A CA 1
ATOM 899 C C . ILE A 1 105 ? 9.136 -2.781 -8.342 1.00 81.75 105 ILE A C 1
ATOM 901 O O . ILE A 1 105 ? 8.178 -2.566 -7.606 1.00 81.75 105 ILE A O 1
ATOM 905 N N . SER A 1 106 ? 9.266 -2.154 -9.520 1.00 85.00 106 SER A N 1
ATOM 906 C CA . SER A 1 106 ? 8.299 -1.156 -10.003 1.00 85.00 106 SER A CA 1
ATOM 907 C C . SER A 1 106 ? 6.914 -1.765 -10.245 1.00 85.00 106 SER A C 1
ATOM 909 O O . SER A 1 106 ? 5.906 -1.137 -9.928 1.00 85.00 106 SER A O 1
ATOM 911 N N . GLY A 1 107 ? 6.857 -3.014 -10.723 1.00 87.69 107 GLY A N 1
ATOM 912 C CA . GLY A 1 107 ? 5.609 -3.762 -10.868 1.00 87.69 107 GLY A CA 1
ATOM 913 C C . GLY A 1 107 ? 4.951 -4.032 -9.517 1.00 87.69 107 GLY A C 1
ATOM 914 O O . GLY A 1 107 ? 3.749 -3.821 -9.370 1.00 87.69 107 GLY A O 1
ATOM 915 N N . PHE A 1 108 ? 5.746 -4.397 -8.507 1.00 89.75 108 PHE A N 1
ATOM 916 C CA . PHE A 1 108 ? 5.243 -4.568 -7.146 1.00 89.75 108 PHE A CA 1
ATOM 917 C C . PHE A 1 108 ? 4.696 -3.263 -6.571 1.00 89.75 108 PHE A C 1
ATOM 919 O O . PHE A 1 108 ? 3.599 -3.284 -6.031 1.00 89.75 108 PHE A O 1
ATOM 926 N N . VAL A 1 109 ? 5.369 -2.119 -6.747 1.00 91.25 109 VAL A N 1
ATOM 927 C CA . VAL A 1 109 ? 4.824 -0.822 -6.292 1.00 91.25 109 VAL A CA 1
ATOM 928 C C . VAL A 1 109 ? 3.407 -0.599 -6.827 1.00 91.25 109 VAL A C 1
ATOM 930 O O . VAL A 1 109 ? 2.504 -0.271 -6.060 1.00 91.25 109 VAL A O 1
ATOM 933 N N . ILE A 1 110 ? 3.195 -0.834 -8.125 1.00 91.62 110 ILE A N 1
ATOM 934 C CA . ILE A 1 110 ? 1.872 -0.707 -8.747 1.00 91.62 110 ILE A CA 1
ATOM 935 C C . ILE A 1 110 ? 0.865 -1.690 -8.134 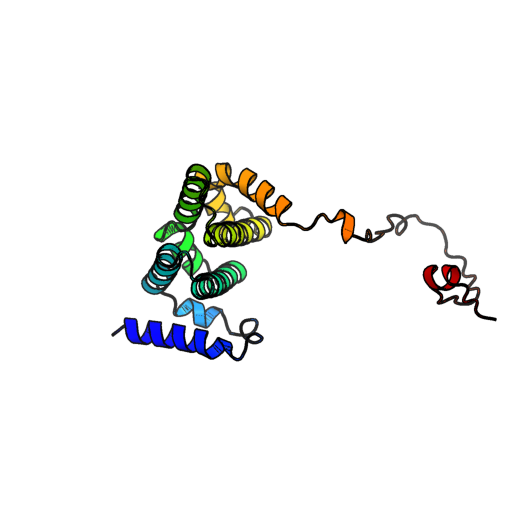1.00 91.62 110 ILE A C 1
ATOM 937 O O . ILE A 1 110 ? -0.272 -1.297 -7.881 1.00 91.62 110 ILE A O 1
ATOM 941 N N . LEU A 1 111 ? 1.267 -2.933 -7.847 1.00 91.62 111 LEU A N 1
ATOM 942 C CA . LEU A 1 111 ? 0.413 -3.921 -7.173 1.00 91.62 111 LEU A CA 1
ATOM 943 C C . LEU A 1 111 ? -0.009 -3.457 -5.770 1.00 91.62 111 LEU A C 1
ATOM 945 O O . LEU A 1 111 ? -1.205 -3.386 -5.493 1.00 91.62 111 LEU A O 1
ATOM 949 N N . PHE A 1 112 ? 0.942 -3.070 -4.913 1.00 93.25 112 PHE A N 1
ATOM 950 C CA . PHE A 1 112 ? 0.666 -2.581 -3.554 1.00 93.25 112 PHE A CA 1
ATOM 951 C C . PHE A 1 112 ? -0.269 -1.367 -3.567 1.00 93.25 112 PHE A C 1
ATOM 953 O O . PHE A 1 112 ? -1.271 -1.327 -2.848 1.00 93.25 112 PHE A O 1
ATOM 960 N N . CYS A 1 113 ? 0.023 -0.378 -4.415 1.00 93.88 113 CYS A N 1
ATOM 961 C CA . CYS A 1 113 ? -0.812 0.810 -4.518 1.00 93.88 113 CYS A CA 1
ATOM 962 C C . CYS A 1 113 ? -2.207 0.481 -5.075 1.00 93.88 113 CYS A C 1
ATOM 964 O O . CYS A 1 113 ? -3.193 1.062 -4.631 1.00 93.88 113 CYS A O 1
ATOM 966 N N . ASN A 1 114 ? -2.342 -0.471 -6.000 1.00 93.44 114 ASN A N 1
ATOM 967 C CA . ASN A 1 114 ? -3.659 -0.866 -6.496 1.00 93.44 114 ASN A CA 1
ATOM 968 C C . ASN A 1 114 ? -4.517 -1.553 -5.439 1.00 93.44 114 ASN A C 1
ATOM 970 O O . ASN A 1 114 ? -5.704 -1.242 -5.358 1.00 93.44 114 ASN A O 1
ATOM 974 N N . VAL A 1 115 ? -3.937 -2.425 -4.612 1.00 93.00 115 VAL A N 1
ATOM 975 C CA . VAL A 1 115 ? -4.653 -3.047 -3.487 1.00 93.00 115 VAL A CA 1
ATOM 976 C C . VAL A 1 115 ? -5.223 -1.971 -2.562 1.00 93.00 115 VAL A C 1
ATOM 978 O O . VAL A 1 115 ? -6.420 -1.974 -2.275 1.00 93.00 115 VAL A O 1
ATOM 981 N N . LEU A 1 116 ? -4.406 -0.983 -2.185 1.00 93.50 116 LEU A N 1
ATOM 982 C CA . LEU A 1 116 ? -4.849 0.141 -1.355 1.00 93.50 116 LEU A CA 1
ATOM 983 C C . LEU A 1 116 ? -5.937 0.981 -2.031 1.00 93.50 116 LEU A C 1
ATOM 985 O O . LEU A 1 116 ? -6.955 1.285 -1.409 1.00 93.50 116 LEU A O 1
ATOM 989 N N . ARG A 1 117 ? -5.747 1.336 -3.310 1.00 93.88 117 ARG A N 1
ATOM 990 C CA . ARG A 1 117 ? -6.709 2.134 -4.081 1.00 93.88 117 ARG A CA 1
ATOM 991 C C . ARG A 1 117 ? -8.062 1.436 -4.136 1.00 93.88 117 ARG A C 1
ATOM 993 O O . ARG A 1 117 ? -9.061 2.031 -3.737 1.00 93.88 117 ARG A O 1
ATOM 1000 N N . LEU A 1 118 ? -8.085 0.181 -4.585 1.00 92.00 118 LEU A N 1
ATOM 1001 C CA . LEU A 1 118 ? -9.308 -0.603 -4.740 1.00 92.00 118 LEU A CA 1
ATOM 1002 C C . LEU A 1 118 ? -10.002 -0.818 -3.394 1.00 92.00 118 LEU A C 1
ATOM 1004 O O . LEU A 1 118 ? -11.193 -0.536 -3.285 1.00 92.00 118 LEU A O 1
ATOM 1008 N N . LYS A 1 119 ? -9.266 -1.215 -2.346 1.00 91.75 119 LYS A N 1
ATOM 1009 C CA . LYS A 1 119 ? -9.858 -1.389 -1.013 1.00 91.75 119 LYS A CA 1
ATOM 1010 C C . LYS A 1 119 ? -10.437 -0.076 -0.481 1.00 91.75 119 LYS A C 1
ATOM 1012 O O . LYS A 1 119 ? -11.555 -0.066 0.021 1.00 91.75 119 LYS A O 1
ATOM 1017 N N . SER A 1 120 ? -9.738 1.050 -0.646 1.00 92.12 120 SER A N 1
ATOM 1018 C CA . SER A 1 120 ? -10.249 2.352 -0.191 1.00 92.12 120 SER A CA 1
ATOM 1019 C C . SER A 1 120 ? -11.531 2.787 -0.910 1.00 92.12 120 SER A C 1
ATOM 1021 O O . SER A 1 120 ? -12.380 3.428 -0.300 1.00 92.12 120 SER A O 1
ATOM 1023 N N . GLN A 1 121 ? -11.697 2.414 -2.183 1.00 91.00 121 GLN A N 1
ATOM 1024 C CA . GLN A 1 121 ? -12.906 2.702 -2.959 1.00 91.00 121 GLN A CA 1
ATOM 1025 C C . GLN A 1 121 ? -14.094 1.838 -2.520 1.00 91.00 121 GLN A C 1
ATOM 1027 O O . GLN A 1 121 ? -15.240 2.260 -2.661 1.00 91.00 121 GLN A O 1
ATOM 1032 N N . MET A 1 122 ? -13.825 0.641 -1.990 1.00 90.38 122 MET A N 1
ATOM 1033 C CA . MET A 1 122 ? -14.848 -0.256 -1.448 1.00 90.38 122 MET A CA 1
ATOM 1034 C C . MET A 1 122 ? -15.311 0.153 -0.045 1.00 90.38 122 MET A C 1
ATOM 1036 O O . MET A 1 122 ? -16.408 -0.220 0.366 1.00 90.38 122 MET A O 1
ATOM 1040 N N . LEU A 1 123 ? -14.494 0.914 0.687 1.00 90.25 123 LEU A N 1
ATOM 1041 C CA . LEU A 1 123 ? -14.761 1.300 2.069 1.00 90.25 123 LEU A CA 1
ATOM 1042 C C . LEU A 1 123 ? -15.481 2.651 2.190 1.00 90.25 123 LEU A C 1
ATOM 1044 O O . LEU A 1 123 ? -15.321 3.539 1.348 1.00 90.25 123 LEU A O 1
ATOM 1048 N N . PRO A 1 124 ? -16.241 2.870 3.278 1.00 89.62 124 PRO A N 1
ATOM 1049 C CA . PRO A 1 124 ? -16.816 4.177 3.563 1.00 89.62 124 PRO A CA 1
ATOM 1050 C C . PRO A 1 124 ? -15.741 5.248 3.795 1.00 89.62 124 PRO A C 1
ATOM 1052 O O . PRO A 1 124 ? -14.710 4.999 4.414 1.00 89.62 124 PRO A O 1
ATOM 1055 N N . LYS A 1 125 ? -16.016 6.496 3.391 1.00 88.12 125 LYS A N 1
ATOM 1056 C CA . LYS A 1 125 ? -15.051 7.617 3.470 1.00 88.12 125 LYS A CA 1
ATOM 1057 C C . LYS A 1 125 ? -14.542 7.942 4.882 1.00 88.12 125 LYS A C 1
ATOM 1059 O O . LYS A 1 125 ? -13.510 8.591 5.014 1.00 88.12 125 LYS A O 1
ATOM 1064 N N . TYR A 1 126 ? -15.281 7.550 5.917 1.00 87.56 126 TYR A N 1
ATOM 1065 C CA . TYR A 1 126 ? -14.916 7.773 7.317 1.00 87.56 126 TYR A CA 1
ATOM 1066 C C . TYR A 1 126 ? -13.957 6.711 7.875 1.00 87.56 126 TYR A C 1
ATOM 1068 O O . TYR A 1 126 ? -13.416 6.912 8.960 1.00 87.56 126 TYR A O 1
ATOM 1076 N N . HIS A 1 127 ? -13.737 5.612 7.149 1.00 90.12 127 HIS A N 1
ATOM 1077 C CA . HIS A 1 127 ? -12.846 4.533 7.565 1.00 90.12 127 HIS A CA 1
ATOM 1078 C C . HIS A 1 127 ? -11.375 4.980 7.548 1.00 90.12 127 HIS A C 1
ATOM 1080 O O . HIS A 1 127 ? -10.998 5.879 6.786 1.00 90.12 127 HIS A O 1
ATOM 1086 N N . TYR A 1 128 ? -10.534 4.329 8.362 1.00 89.25 128 TYR A N 1
ATOM 1087 C CA . TYR A 1 128 ? -9.110 4.647 8.505 1.00 89.25 128 TYR A CA 1
ATOM 1088 C C . TYR A 1 128 ? -8.374 4.781 7.161 1.00 89.25 128 TYR A C 1
ATOM 1090 O O . TYR A 1 128 ? -7.805 5.834 6.872 1.00 89.25 128 TYR A O 1
ATOM 1098 N N . LEU A 1 129 ? -8.432 3.752 6.307 1.00 90.88 129 LEU A N 1
ATOM 1099 C CA . LEU A 1 129 ? -7.680 3.699 5.051 1.00 90.88 129 LEU A CA 1
ATOM 1100 C C . LEU A 1 129 ? -8.058 4.829 4.060 1.00 90.88 129 LEU A C 1
ATOM 1102 O O . L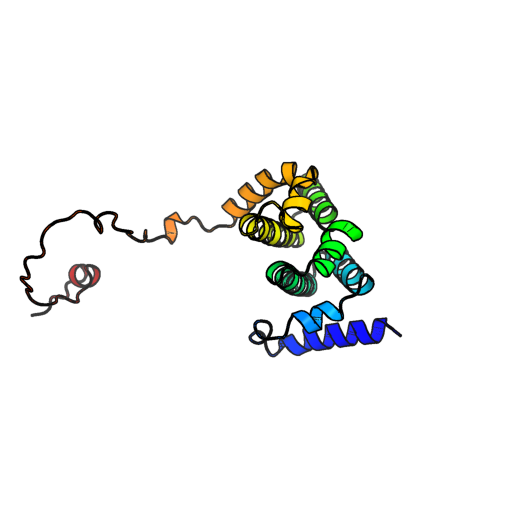EU A 1 129 ? -7.166 5.584 3.666 1.00 90.88 129 LEU A O 1
ATOM 1106 N N . PRO A 1 130 ? -9.338 5.025 3.675 1.00 91.31 130 PRO A N 1
ATOM 1107 C CA . PRO A 1 130 ? -9.744 6.162 2.846 1.00 91.31 130 PRO A CA 1
ATOM 1108 C C . PRO A 1 130 ? -9.368 7.518 3.449 1.00 91.31 130 PRO A C 1
ATOM 1110 O O . PRO A 1 130 ? -8.941 8.418 2.725 1.00 91.31 130 PRO A O 1
ATOM 1113 N N . LYS A 1 131 ? -9.509 7.688 4.769 1.00 92.31 131 LYS A N 1
ATOM 1114 C CA . LYS A 1 131 ? -9.144 8.932 5.458 1.00 92.31 131 LYS A CA 1
ATOM 1115 C C . LYS A 1 131 ? -7.638 9.192 5.383 1.00 92.31 131 LYS A C 1
ATOM 1117 O O . LYS A 1 131 ? -7.233 10.316 5.096 1.00 92.31 131 LYS A O 1
ATOM 1122 N N . PHE A 1 132 ? -6.824 8.162 5.600 1.00 91.25 132 PHE A N 1
ATOM 1123 C CA . PHE A 1 132 ? -5.370 8.235 5.507 1.00 91.25 132 PHE A CA 1
ATOM 1124 C C . PHE A 1 132 ? -4.922 8.650 4.099 1.00 91.25 132 PHE A C 1
ATOM 1126 O O . PHE A 1 132 ? -4.218 9.648 3.949 1.00 91.25 132 PHE A O 1
ATOM 1133 N N . LEU A 1 133 ? -5.396 7.953 3.060 1.00 91.94 133 LEU A N 1
ATOM 1134 C CA . LEU A 1 133 ? -5.012 8.241 1.673 1.00 91.94 133 LEU A CA 1
ATOM 1135 C C . LEU A 1 133 ? -5.454 9.641 1.220 1.00 91.94 133 LEU A C 1
ATOM 1137 O O . LEU A 1 133 ? -4.706 10.336 0.538 1.00 91.94 133 LEU A O 1
ATOM 1141 N N . ASN A 1 134 ? -6.632 10.103 1.650 1.00 90.75 134 ASN A N 1
ATOM 1142 C CA . ASN A 1 134 ? -7.115 11.452 1.335 1.00 90.75 134 ASN A CA 1
ATOM 1143 C C . ASN A 1 134 ? -6.294 12.573 1.989 1.00 90.75 134 ASN A C 1
A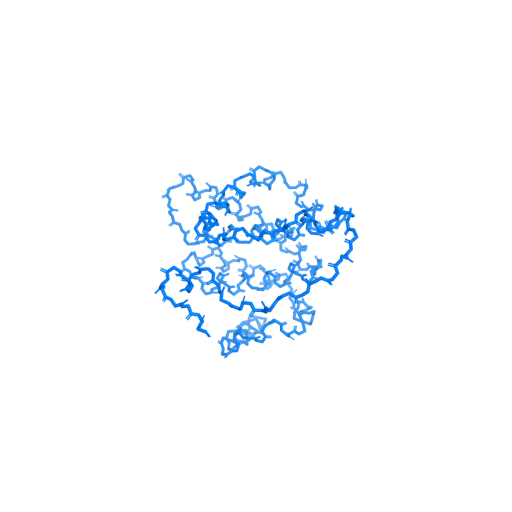TOM 1145 O O . ASN A 1 134 ? -6.302 13.702 1.491 1.00 90.75 134 ASN A O 1
ATOM 1149 N N . ASN A 1 135 ? -5.593 12.294 3.086 1.00 92.31 135 ASN A N 1
ATOM 1150 C CA . ASN A 1 135 ? -4.718 13.268 3.739 1.00 92.31 135 ASN A CA 1
ATOM 1151 C C . ASN A 1 135 ? -3.311 13.298 3.125 1.00 92.31 135 ASN A C 1
ATOM 1153 O O . ASN A 1 135 ? -2.571 14.257 3.336 1.00 92.31 135 ASN A O 1
ATOM 1157 N N . LEU A 1 136 ? -2.942 12.277 2.349 1.00 93.00 136 LEU A N 1
ATOM 1158 C CA . LEU A 1 136 ? -1.605 12.126 1.799 1.00 93.00 136 LEU A CA 1
ATOM 1159 C C . LEU A 1 136 ? -1.499 12.811 0.425 1.00 93.00 136 LEU A C 1
ATOM 1161 O O . LEU A 1 136 ? -2.042 12.333 -0.569 1.00 93.00 136 LEU A O 1
ATOM 1165 N N . GLN A 1 137 ? -0.785 13.938 0.343 1.00 91.62 137 GLN A N 1
ATOM 1166 C CA . GLN A 1 137 ? -0.684 14.698 -0.913 1.00 91.62 137 GLN A CA 1
ATOM 1167 C C . GLN A 1 137 ? 0.045 13.917 -2.016 1.00 91.62 137 GLN A C 1
ATOM 1169 O O . GLN A 1 137 ? -0.445 13.848 -3.139 1.00 91.62 137 GLN A O 1
ATOM 1174 N N . ILE A 1 138 ? 1.155 13.250 -1.677 1.00 92.19 138 ILE A N 1
ATOM 1175 C CA . ILE A 1 138 ? 1.924 12.432 -2.631 1.00 92.19 138 ILE A CA 1
ATOM 1176 C C . ILE A 1 138 ? 1.074 11.317 -3.258 1.00 92.19 138 ILE A C 1
ATOM 1178 O O . ILE A 1 138 ? 1.291 10.945 -4.408 1.00 92.19 138 ILE A O 1
ATOM 1182 N N . TRP A 1 139 ? 0.076 10.810 -2.527 1.00 93.75 139 TRP A N 1
ATOM 1183 C CA . TRP A 1 139 ? -0.870 9.830 -3.048 1.00 93.75 139 TRP A CA 1
ATOM 1184 C C . TRP A 1 139 ? -1.780 10.433 -4.116 1.00 93.75 139 TRP A C 1
ATOM 1186 O O . TRP A 1 139 ? -1.926 9.845 -5.183 1.00 93.75 139 TRP A O 1
ATOM 1196 N N . LYS A 1 140 ? -2.346 11.619 -3.862 1.00 92.69 140 LYS A N 1
ATOM 1197 C CA . LYS A 1 140 ? -3.213 12.318 -4.826 1.00 92.69 140 LYS A CA 1
ATOM 1198 C C . LYS A 1 140 ? -2.484 12.610 -6.131 1.00 92.69 140 LYS A C 1
ATOM 1200 O O . LYS A 1 140 ? -3.031 12.377 -7.202 1.00 92.69 140 LYS A O 1
ATOM 1205 N N . ASP A 1 141 ? -1.235 13.055 -6.032 1.00 92.25 141 ASP A N 1
ATOM 1206 C CA . ASP A 1 141 ? -0.407 13.348 -7.204 1.00 92.25 141 ASP A CA 1
ATOM 1207 C C . ASP A 1 141 ? -0.046 12.062 -7.977 1.00 92.25 141 ASP A C 1
ATOM 1209 O O . ASP A 1 141 ? 0.144 12.072 -9.194 1.00 92.25 141 ASP A O 1
ATOM 1213 N N . PHE A 1 142 ? 0.042 10.929 -7.274 1.00 92.88 142 PHE A N 1
ATOM 1214 C CA . PHE A 1 142 ? 0.373 9.634 -7.861 1.00 92.88 142 PHE A CA 1
ATOM 1215 C C . PHE A 1 142 ? -0.836 8.874 -8.427 1.00 92.88 142 PHE A C 1
ATOM 1217 O O . PHE A 1 142 ? -0.663 8.037 -9.314 1.00 92.88 142 PHE A O 1
ATOM 1224 N N . GLU A 1 143 ? -2.053 9.153 -7.961 1.00 90.38 143 GLU A N 1
ATOM 1225 C CA . GLU A 1 143 ? -3.262 8.394 -8.302 1.00 90.38 143 GLU A CA 1
ATOM 1226 C C . GLU A 1 143 ? -3.528 8.342 -9.816 1.00 90.38 143 GLU A C 1
ATOM 1228 O O . GLU A 1 143 ? -3.825 7.277 -10.365 1.00 90.38 143 GLU A O 1
ATOM 1233 N N . GLU A 1 144 ? -3.355 9.462 -10.521 1.00 89.31 144 GLU A N 1
ATOM 1234 C CA . GLU A 1 144 ? -3.502 9.505 -11.980 1.00 89.31 144 GLU A CA 1
ATOM 1235 C C . GLU A 1 144 ? -2.468 8.608 -12.675 1.00 89.31 144 GLU A C 1
ATOM 1237 O O . GLU A 1 144 ? -2.805 7.809 -13.555 1.00 89.31 144 GLU A O 1
ATOM 1242 N N . THR A 1 145 ? -1.212 8.669 -12.223 1.00 90.75 145 THR A N 1
ATOM 1243 C CA . THR A 1 145 ? -0.141 7.810 -12.742 1.00 90.75 145 THR A CA 1
ATOM 1244 C C . THR A 1 145 ? -0.482 6.339 -12.521 1.00 90.75 145 THR A C 1
ATOM 1246 O O . THR A 1 145 ? -0.361 5.535 -13.445 1.00 90.75 145 THR A O 1
ATOM 1249 N N . LEU A 1 146 ? -0.959 5.981 -11.329 1.00 91.25 146 LEU A N 1
ATOM 1250 C CA . LEU A 1 146 ? -1.358 4.618 -10.994 1.00 91.25 146 LEU A CA 1
ATOM 1251 C C . LEU A 1 146 ? -2.482 4.112 -11.909 1.00 91.25 146 LEU A C 1
ATOM 1253 O O . LEU A 1 146 ? -2.397 2.994 -12.424 1.00 91.25 146 LEU A O 1
ATOM 1257 N N . ASN A 1 147 ? -3.499 4.934 -12.175 1.00 89.62 147 ASN A N 1
ATOM 1258 C CA . ASN A 1 147 ? -4.599 4.585 -13.077 1.00 89.62 147 ASN A CA 1
ATOM 1259 C C . ASN A 1 147 ? -4.111 4.338 -14.512 1.00 89.62 147 ASN A C 1
ATOM 1261 O O . ASN A 1 147 ? -4.508 3.351 -15.140 1.00 89.62 147 ASN A O 1
ATOM 1265 N N . ILE A 1 148 ? -3.207 5.181 -15.018 1.00 89.94 148 ILE A N 1
ATOM 1266 C CA . ILE A 1 148 ? -2.618 5.022 -16.355 1.00 89.94 148 ILE A CA 1
ATOM 1267 C C . ILE A 1 148 ? -1.829 3.712 -16.445 1.00 89.94 148 ILE A C 1
ATOM 1269 O O . ILE A 1 148 ? -1.991 2.957 -17.404 1.00 89.94 148 ILE A O 1
ATOM 1273 N N . GLN A 1 149 ? -0.986 3.417 -15.455 1.00 89.38 149 GLN A N 1
ATOM 1274 C CA . GLN A 1 149 ? -0.149 2.212 -15.469 1.00 89.38 149 GLN A CA 1
ATOM 1275 C C . GLN A 1 149 ? -0.983 0.942 -15.340 1.00 89.38 149 GLN A C 1
ATOM 1277 O O . GLN A 1 149 ? -0.767 -0.013 -16.081 1.00 89.38 149 GLN A O 1
ATOM 1282 N N . THR A 1 150 ? -1.995 0.963 -14.476 1.00 88.19 150 THR A N 1
ATOM 1283 C CA . THR A 1 150 ? -2.942 -0.148 -14.334 1.00 88.19 150 THR A CA 1
ATOM 1284 C C . THR A 1 150 ? -3.691 -0.392 -15.641 1.00 88.19 150 THR A C 1
ATOM 1286 O O . THR A 1 150 ? -3.784 -1.526 -16.097 1.00 88.19 150 THR A O 1
ATOM 1289 N N . SER A 1 151 ? -4.144 0.672 -16.312 1.00 86.62 151 SER A N 1
ATOM 1290 C CA . SER A 1 151 ? -4.836 0.565 -17.603 1.00 86.62 151 SER A CA 1
ATOM 1291 C C . SER A 1 151 ? -3.953 -0.021 -18.706 1.00 86.62 151 SER A C 1
ATOM 1293 O O . SER A 1 151 ? -4.451 -0.732 -19.571 1.00 86.62 151 SER A O 1
ATOM 1295 N N . ARG A 1 152 ? -2.640 0.240 -18.673 1.00 84.62 152 ARG A N 1
ATOM 1296 C CA . ARG A 1 152 ? -1.667 -0.359 -19.605 1.00 84.62 152 ARG A CA 1
ATOM 1297 C C . ARG A 1 152 ? -1.414 -1.841 -19.334 1.00 84.62 152 ARG A C 1
ATOM 1299 O O . ARG A 1 152 ? -1.081 -2.571 -20.262 1.00 84.62 152 ARG A O 1
ATOM 1306 N N . GLN A 1 153 ? -1.513 -2.259 -18.073 1.00 78.94 153 GLN A N 1
ATOM 1307 C CA . GLN A 1 153 ? -1.330 -3.650 -17.651 1.00 78.94 153 GLN A CA 1
ATOM 1308 C C . GLN A 1 153 ? -2.576 -4.502 -17.893 1.00 78.94 153 GLN A C 1
ATOM 1310 O O . GLN A 1 153 ? -2.465 -5.720 -18.034 1.00 78.94 153 GLN A O 1
ATOM 1315 N N . LEU A 1 154 ? -3.756 -3.880 -17.969 1.00 73.44 154 LEU A N 1
ATOM 1316 C CA . LEU A 1 154 ? -4.958 -4.571 -18.402 1.00 73.44 154 LEU A CA 1
ATOM 1317 C C . LEU A 1 154 ? -4.772 -5.007 -19.864 1.00 73.44 154 LEU A C 1
ATOM 1319 O O . LEU A 1 154 ? -4.494 -4.169 -20.727 1.00 73.44 154 LEU A O 1
ATOM 1323 N N . PRO A 1 155 ? -4.920 -6.306 -20.180 1.00 63.75 155 PRO A N 1
ATOM 1324 C CA . PRO A 1 155 ? -4.911 -6.742 -21.566 1.00 63.75 155 PRO A CA 1
ATOM 1325 C C . PRO A 1 155 ? -6.007 -5.979 -22.306 1.00 63.75 155 PRO A C 1
ATOM 1327 O O . PRO A 1 155 ? -7.116 -5.865 -21.785 1.00 63.75 155 PRO A O 1
ATOM 1330 N N . ASN A 1 156 ? -5.702 -5.455 -23.501 1.00 56.00 156 ASN A N 1
ATOM 1331 C CA . ASN A 1 156 ? -6.682 -4.803 -24.371 1.00 56.00 156 ASN A CA 1
ATOM 1332 C C . ASN A 1 156 ? -7.939 -5.674 -24.437 1.00 56.00 156 ASN A C 1
ATOM 1334 O O . ASN A 1 156 ? -7.990 -6.688 -25.139 1.00 56.00 156 ASN A O 1
ATOM 1338 N N . THR A 1 157 ? -8.960 -5.264 -23.700 1.00 49.72 157 THR A N 1
ATOM 1339 C CA . THR A 1 157 ? -10.211 -5.994 -23.529 1.00 49.72 157 THR A CA 1
ATOM 1340 C C . THR A 1 157 ? -10.970 -6.135 -24.848 1.00 49.72 157 THR A C 1
ATOM 1342 O O . THR A 1 157 ? -11.839 -6.990 -24.968 1.00 49.72 157 THR A O 1
ATOM 1345 N N . SER A 1 158 ? -10.549 -5.424 -25.897 1.00 48.12 158 SER A N 1
ATOM 1346 C CA . SER A 1 158 ? -10.966 -5.644 -27.284 1.00 48.12 158 SER A CA 1
ATOM 1347 C C . SER A 1 158 ? -10.600 -7.020 -27.862 1.00 48.12 158 SER A C 1
ATOM 1349 O O . SER A 1 158 ? -11.135 -7.373 -28.907 1.00 48.12 158 SER A O 1
ATOM 1351 N N . ARG A 1 159 ? -9.708 -7.808 -27.238 1.00 45.66 159 ARG A N 1
ATOM 1352 C CA . ARG A 1 159 ? -9.416 -9.189 -27.680 1.00 45.66 159 ARG A CA 1
ATOM 1353 C C . ARG A 1 159 ? -10.021 -10.286 -26.799 1.00 45.66 159 ARG A C 1
ATOM 1355 O O . ARG A 1 159 ? -9.989 -11.436 -27.218 1.00 45.66 159 ARG A O 1
ATOM 1362 N N . MET A 1 160 ? -10.581 -9.969 -25.624 1.00 47.50 160 MET A N 1
ATOM 1363 C CA . MET A 1 160 ? -11.119 -10.992 -24.702 1.00 47.50 160 MET A CA 1
ATOM 1364 C C . MET A 1 160 ? -12.450 -10.642 -24.015 1.00 47.50 160 MET A C 1
ATOM 1366 O O . MET A 1 160 ? -12.993 -11.485 -23.310 1.00 47.50 160 MET A O 1
ATOM 1370 N N . ILE A 1 161 ? -13.042 -9.468 -24.258 1.00 45.03 161 ILE A N 1
ATOM 1371 C CA . ILE A 1 161 ? -14.449 -9.217 -23.924 1.00 45.03 161 ILE A CA 1
ATOM 1372 C C . ILE A 1 161 ? -15.289 -9.550 -25.158 1.00 45.03 161 ILE A C 1
ATOM 1374 O O . ILE A 1 161 ? -15.621 -8.685 -25.971 1.00 45.03 161 ILE A O 1
ATOM 1378 N N . ALA A 1 162 ? -15.699 -10.814 -25.276 1.00 44.59 162 ALA A N 1
ATOM 1379 C CA . ALA A 1 162 ? -17.048 -11.049 -25.768 1.00 44.59 162 ALA A CA 1
ATOM 1380 C C . ALA A 1 162 ? -17.956 -10.271 -24.809 1.00 44.59 162 ALA A C 1
ATOM 1382 O O . ALA A 1 162 ? -18.014 -10.590 -23.622 1.00 44.59 162 ALA A O 1
ATOM 1383 N N . LYS A 1 163 ? -18.544 -9.167 -25.287 1.00 40.41 163 LYS A N 1
ATOM 1384 C CA . LYS A 1 163 ? -19.463 -8.342 -24.497 1.00 40.41 163 LYS A CA 1
ATOM 1385 C C . LYS A 1 163 ? -20.438 -9.290 -23.799 1.00 40.41 163 LYS A C 1
ATOM 1387 O O . LYS A 1 163 ? -21.124 -10.021 -24.518 1.00 40.41 163 LYS A O 1
ATOM 1392 N N . PRO A 1 164 ? -20.553 -9.296 -22.458 1.00 39.12 164 PRO A N 1
ATOM 1393 C CA . PRO A 1 164 ? -21.755 -9.843 -21.874 1.00 39.12 164 PRO A CA 1
ATOM 1394 C C . PRO A 1 164 ? -22.864 -8.951 -22.424 1.00 39.12 164 PRO A C 1
ATOM 1396 O O . PRO A 1 164 ? -22.933 -7.760 -22.118 1.00 39.12 164 PRO A O 1
ATOM 1399 N N . HIS A 1 165 ? -23.662 -9.488 -23.345 1.00 40.19 165 HIS A N 1
ATOM 1400 C CA . HIS A 1 165 ? -24.904 -8.864 -23.760 1.00 40.19 165 HIS A CA 1
ATOM 1401 C C . HIS A 1 165 ? -25.808 -8.871 -22.528 1.00 40.19 165 HIS A C 1
ATOM 1403 O O . HIS A 1 165 ? -26.664 -9.736 -22.369 1.00 40.19 165 HIS A O 1
ATOM 1409 N N . PHE A 1 166 ? -25.605 -7.909 -21.629 1.00 39.47 166 PHE A N 1
ATOM 1410 C CA . PHE A 1 166 ? -26.622 -7.528 -20.675 1.00 39.47 166 PHE A CA 1
ATOM 1411 C C . PHE A 1 166 ? -27.709 -6.852 -21.506 1.00 39.47 166 PHE A C 1
ATOM 1413 O O . PHE A 1 166 ? -27.658 -5.665 -21.821 1.00 39.47 166 PHE A O 1
ATOM 1420 N N . SER A 1 167 ? -28.617 -7.685 -22.009 1.00 38.75 167 SER A N 1
ATOM 1421 C CA . SER A 1 167 ? -29.810 -7.268 -22.717 1.00 38.75 167 SER A CA 1
ATOM 1422 C C . SER A 1 167 ? -30.621 -6.386 -21.774 1.00 38.75 167 SER A C 1
ATOM 1424 O O . SER A 1 167 ? -31.330 -6.870 -20.895 1.00 38.75 167 SER A O 1
ATOM 1426 N N . SER A 1 168 ? -30.553 -5.076 -21.992 1.00 34.75 168 SER A N 1
ATOM 1427 C CA . SER A 1 168 ? -31.433 -4.077 -21.385 1.00 34.75 168 SER A CA 1
ATOM 1428 C C . SER A 1 168 ? -32.905 -4.231 -21.805 1.00 34.75 168 SER A C 1
ATOM 1430 O O . SER A 1 168 ? -33.718 -3.372 -21.488 1.00 34.75 168 SER A O 1
ATOM 1432 N N . LYS A 1 169 ? -33.282 -5.326 -22.483 1.00 35.59 169 LYS A N 1
ATOM 1433 C CA . LYS A 1 169 ? -34.673 -5.644 -22.840 1.00 35.59 169 LYS A CA 1
ATOM 1434 C C . LYS A 1 169 ? -35.424 -6.463 -21.784 1.00 35.59 169 LYS A C 1
ATOM 1436 O O . LYS A 1 169 ? -36.574 -6.811 -22.015 1.00 35.59 169 LYS A O 1
ATOM 1441 N N . LEU A 1 170 ? -34.817 -6.778 -20.636 1.00 35.88 170 LEU A N 1
ATOM 1442 C CA . LEU A 1 170 ? -35.478 -7.580 -19.591 1.00 35.88 170 LEU A CA 1
ATOM 1443 C C . LEU A 1 170 ? -36.541 -6.825 -18.766 1.00 35.88 170 LEU A C 1
ATOM 1445 O O . LEU A 1 170 ? -37.196 -7.449 -17.941 1.00 35.88 170 LEU A O 1
ATOM 1449 N N . PHE A 1 171 ? -36.773 -5.530 -19.016 1.00 39.53 171 PHE A N 1
ATOM 1450 C CA . PHE A 1 171 ? -37.847 -4.762 -18.366 1.00 39.53 171 PHE A CA 1
ATOM 1451 C C . PHE A 1 171 ? -38.671 -3.909 -19.341 1.00 39.53 171 PHE A C 1
ATOM 1453 O O . PHE A 1 171 ? -39.099 -2.810 -19.000 1.00 39.53 171 PHE A O 1
ATOM 1460 N N . GLU A 1 172 ? -38.937 -4.409 -20.549 1.00 34.59 172 GLU A N 1
ATOM 1461 C CA . GLU A 1 172 ? -40.063 -3.897 -21.338 1.00 34.59 172 GLU A CA 1
ATOM 1462 C C . GLU A 1 172 ? -41.216 -4.897 -21.291 1.00 34.59 172 GLU A C 1
ATOM 1464 O O . GLU A 1 172 ? -41.180 -5.965 -21.900 1.00 34.59 172 GLU A O 1
ATOM 1469 N N . ASN A 1 173 ? -42.235 -4.521 -20.517 1.00 45.03 173 ASN A N 1
ATOM 1470 C CA . ASN A 1 173 ? -43.527 -5.182 -20.405 1.00 45.03 173 ASN A CA 1
ATOM 1471 C C . ASN A 1 173 ? -44.088 -5.537 -21.787 1.00 45.03 173 ASN A C 1
ATOM 1473 O O . ASN A 1 173 ? -44.548 -4.651 -22.506 1.00 45.03 173 ASN A O 1
ATOM 1477 N N . LYS A 1 174 ? -44.117 -6.828 -22.126 1.00 37.19 174 LYS A N 1
ATOM 1478 C CA . LYS A 1 174 ? -45.029 -7.381 -23.129 1.00 37.19 174 LYS A CA 1
ATOM 1479 C C . LYS A 1 174 ? -45.420 -8.799 -22.735 1.00 37.19 174 LYS A C 1
ATOM 1481 O O . LYS A 1 174 ? -44.577 -9.626 -22.405 1.00 37.19 174 LYS A O 1
ATOM 1486 N N . GLU A 1 175 ? -46.727 -9.009 -22.725 1.00 34.38 175 GLU A N 1
ATOM 1487 C CA . GLU A 1 175 ? -47.429 -10.212 -22.299 1.00 34.38 175 GLU A CA 1
ATOM 1488 C C . GLU A 1 175 ? -46.857 -11.478 -22.949 1.00 34.38 175 GLU A C 1
ATOM 1490 O O . GLU A 1 175 ? -46.617 -11.542 -24.157 1.00 34.38 175 GLU A O 1
ATOM 1495 N N . ILE A 1 176 ? -46.628 -12.490 -22.115 1.00 34.59 176 ILE A N 1
ATOM 1496 C CA . ILE A 1 176 ? -46.055 -13.773 -22.507 1.00 34.59 176 ILE A CA 1
ATOM 1497 C C . ILE A 1 176 ? -47.154 -14.595 -23.183 1.00 34.59 176 ILE A C 1
ATOM 1499 O O . ILE A 1 176 ? -48.041 -15.124 -22.516 1.00 34.59 176 ILE A O 1
ATOM 1503 N N . ASN A 1 177 ? -47.079 -14.731 -24.506 1.00 30.97 177 ASN A N 1
ATOM 1504 C CA . ASN A 1 177 ? -47.829 -15.745 -25.239 1.00 30.97 177 ASN A CA 1
ATOM 1505 C C . ASN A 1 177 ? -46.906 -16.953 -25.442 1.00 30.97 177 ASN A C 1
ATOM 1507 O O . ASN A 1 177 ? -45.959 -16.902 -26.229 1.00 30.97 177 ASN A O 1
ATOM 1511 N N . TYR A 1 178 ? -47.137 -18.022 -24.678 1.00 35.69 178 TYR A N 1
ATOM 1512 C CA . TYR A 1 178 ? -46.357 -19.253 -24.766 1.00 35.69 178 TYR A CA 1
ATOM 1513 C C . TYR A 1 178 ? -46.670 -19.986 -26.074 1.00 35.69 178 TYR A C 1
ATOM 1515 O O . TYR A 1 178 ? -47.641 -20.733 -26.171 1.00 35.69 178 TYR A O 1
ATOM 1523 N N . HIS A 1 179 ? -45.802 -19.825 -27.068 1.00 34.78 179 HIS A N 1
ATOM 1524 C CA . HIS A 1 179 ? -45.634 -20.816 -28.121 1.00 34.78 179 HIS A CA 1
ATOM 1525 C C . HIS A 1 179 ? -44.193 -21.311 -28.048 1.00 34.78 179 HIS A C 1
ATOM 1527 O O . HIS A 1 179 ? -43.262 -20.525 -28.206 1.00 34.78 179 HIS A O 1
ATOM 1533 N N . ILE A 1 180 ? -44.015 -22.593 -27.727 1.00 47.53 180 ILE A N 1
ATOM 1534 C CA . ILE A 1 180 ? -42.713 -23.262 -27.656 1.00 47.53 180 ILE A CA 1
ATOM 1535 C C . ILE A 1 180 ? -42.586 -24.122 -28.921 1.00 47.53 180 ILE A C 1
ATOM 1537 O O . ILE A 1 180 ? -43.169 -25.206 -28.956 1.00 47.53 180 ILE A O 1
ATOM 1541 N N . PRO A 1 181 ? -41.851 -23.691 -29.963 1.00 37.19 181 PRO A N 1
ATOM 1542 C CA . PRO A 1 181 ? -41.350 -24.586 -30.993 1.00 37.19 181 PRO A CA 1
ATOM 1543 C C . PRO A 1 181 ? -39.953 -25.099 -30.604 1.00 37.19 181 PRO A C 1
ATOM 1545 O O . PRO A 1 181 ? -39.196 -24.425 -29.907 1.00 37.19 181 PRO A O 1
ATOM 1548 N N . GLY A 1 182 ? -39.655 -26.330 -31.023 1.00 42.16 182 GLY A N 1
ATOM 1549 C CA . GLY A 1 182 ? -38.573 -27.197 -30.545 1.00 42.16 182 GLY A CA 1
ATOM 1550 C C . GLY A 1 182 ? -37.184 -26.567 -30.383 1.00 42.16 182 GLY A C 1
ATOM 1551 O O . GLY A 1 182 ? -36.743 -25.731 -31.166 1.00 42.16 182 GLY A O 1
ATOM 1552 N N . HIS A 1 183 ? -36.491 -27.020 -29.337 1.00 43.88 183 HIS A N 1
ATOM 1553 C CA . HIS A 1 183 ? -35.137 -26.623 -28.963 1.00 43.88 183 HIS A CA 1
ATOM 1554 C C . HIS A 1 183 ? -34.113 -26.949 -30.061 1.00 43.88 183 HIS A C 1
ATOM 1556 O O . HIS A 1 183 ? -33.746 -28.106 -30.243 1.00 43.88 183 HIS A O 1
ATOM 1562 N N . GLY A 1 184 ? -33.588 -25.922 -30.729 1.00 49.19 184 GLY A N 1
ATOM 1563 C CA . GLY A 1 184 ? -32.318 -26.001 -31.449 1.00 49.19 184 GLY A CA 1
ATOM 1564 C C . GLY A 1 184 ? -31.174 -25.624 -30.507 1.00 49.19 184 GLY A C 1
ATOM 1565 O O . GLY A 1 184 ? -30.942 -24.442 -30.272 1.00 49.19 184 GLY A O 1
ATOM 1566 N N . LEU A 1 185 ? -30.471 -26.616 -29.952 1.00 51.25 185 LEU A N 1
ATOM 1567 C CA . LEU A 1 185 ? -29.302 -26.423 -29.071 1.00 51.25 185 LEU A CA 1
ATOM 1568 C C . LEU A 1 185 ? -27.994 -26.143 -29.845 1.00 51.25 185 LEU A C 1
ATOM 1570 O O . LEU A 1 185 ? -26.918 -26.075 -29.251 1.00 51.25 185 LEU A O 1
ATOM 1574 N N . GLY A 1 186 ? -28.058 -25.973 -31.167 1.00 53.62 186 GLY A N 1
ATOM 1575 C CA . GLY A 1 186 ? -26.894 -25.677 -31.997 1.00 53.62 186 GLY A CA 1
ATOM 1576 C C . GLY A 1 186 ? -26.482 -24.210 -31.895 1.00 53.62 186 GLY A C 1
ATOM 1577 O O . GLY A 1 186 ? -27.226 -23.319 -32.305 1.00 53.62 186 GLY A O 1
ATOM 1578 N N . SER A 1 187 ? -25.278 -23.935 -31.385 1.00 64.38 187 SER A N 1
ATOM 1579 C CA . SER A 1 187 ? -24.690 -22.596 -31.493 1.00 64.38 187 SER A CA 1
ATOM 1580 C C . SER A 1 187 ? -24.451 -22.255 -32.972 1.00 64.38 187 SER A C 1
ATOM 1582 O O . SER A 1 187 ? -24.102 -23.127 -33.768 1.00 64.38 187 SER A O 1
ATOM 1584 N N . GLY A 1 188 ? -24.605 -20.983 -33.360 1.00 57.34 188 GLY A N 1
ATOM 1585 C CA . GLY A 1 188 ? -24.453 -20.540 -34.759 1.00 57.34 188 GLY A CA 1
ATOM 1586 C C . GLY A 1 188 ? -23.087 -20.854 -35.392 1.00 57.34 188 GLY A C 1
ATOM 1587 O O . GLY A 1 188 ? -22.946 -20.843 -36.611 1.00 57.34 188 GLY A O 1
ATOM 1588 N N . TYR A 1 189 ? -22.091 -21.206 -34.576 1.00 63.81 189 TYR A N 1
ATOM 1589 C CA . TYR A 1 189 ? -20.798 -21.713 -35.027 1.00 63.81 189 TYR A CA 1
ATOM 1590 C C . TYR A 1 189 ? -20.902 -23.093 -35.704 1.00 63.81 189 TYR A C 1
ATOM 1592 O O . TYR A 1 189 ? -20.267 -23.319 -36.731 1.00 63.81 189 TYR A O 1
ATOM 1600 N N . ALA A 1 190 ? -21.744 -23.996 -35.188 1.00 64.25 190 ALA A N 1
ATOM 1601 C CA . ALA A 1 190 ? -21.928 -25.336 -35.752 1.00 64.25 190 ALA A CA 1
ATOM 1602 C C . ALA A 1 190 ? -22.598 -25.298 -37.139 1.00 64.25 190 ALA A C 1
ATOM 1604 O O . ALA A 1 190 ? -22.195 -26.026 -38.046 1.00 64.25 190 ALA A O 1
ATOM 1605 N N . GLN A 1 191 ? -23.547 -24.376 -37.334 1.00 67.19 191 GLN A N 1
ATOM 1606 C CA . GLN A 1 191 ? -24.202 -24.156 -38.628 1.00 67.19 191 GLN A CA 1
ATOM 1607 C C . GLN A 1 191 ? -23.235 -23.584 -39.676 1.00 67.19 191 GLN A C 1
ATOM 1609 O O . GLN A 1 191 ? -23.293 -23.969 -40.842 1.00 67.19 191 GLN A O 1
ATOM 1614 N N . GLY A 1 192 ? -22.293 -22.726 -39.264 1.00 62.91 192 GLY A N 1
ATOM 1615 C CA . GLY A 1 192 ? -21.238 -22.207 -40.143 1.00 62.91 192 GLY A CA 1
ATOM 1616 C C . GLY A 1 192 ? -20.243 -23.271 -40.622 1.00 62.91 192 GLY A C 1
ATOM 1617 O O . GLY A 1 192 ? -19.602 -23.089 -41.653 1.00 62.91 192 GLY A O 1
ATOM 1618 N N . LEU A 1 193 ? -20.146 -24.396 -39.907 1.00 69.81 193 LEU A N 1
ATOM 1619 C CA . LEU A 1 193 ? -19.326 -25.553 -40.276 1.00 69.81 193 LEU A CA 1
ATOM 1620 C C . LEU A 1 193 ? -20.097 -26.613 -41.083 1.00 69.81 193 LEU A C 1
ATOM 1622 O O . LEU A 1 193 ? -19.530 -27.647 -41.424 1.00 69.81 193 LEU A O 1
ATOM 1626 N N . GLY A 1 194 ? -21.368 -26.361 -41.416 1.00 62.12 194 GLY A N 1
ATOM 1627 C CA . GLY A 1 194 ? -22.180 -27.253 -42.246 1.00 62.12 194 GLY A CA 1
ATOM 1628 C C . GLY A 1 194 ? -22.778 -28.454 -41.509 1.00 62.12 194 GLY A C 1
ATOM 1629 O O . GLY A 1 194 ? -23.236 -29.394 -42.158 1.00 62.12 194 GLY A O 1
ATOM 1630 N N . PHE A 1 195 ? -22.804 -28.434 -40.173 1.00 47.16 195 PHE A N 1
ATOM 1631 C CA . PHE A 1 195 ? -23.535 -29.425 -39.388 1.00 47.16 195 PHE A CA 1
ATOM 1632 C C . PHE A 1 195 ? -24.981 -28.962 -39.202 1.00 47.16 195 PHE A C 1
ATOM 1634 O O . PHE A 1 195 ? -25.250 -27.985 -38.500 1.00 47.16 195 PHE A O 1
ATOM 1641 N N . PHE A 1 196 ? -25.906 -29.669 -39.849 1.00 63.03 196 PHE A N 1
ATOM 1642 C CA . PHE A 1 196 ? -27.344 -29.504 -39.669 1.00 63.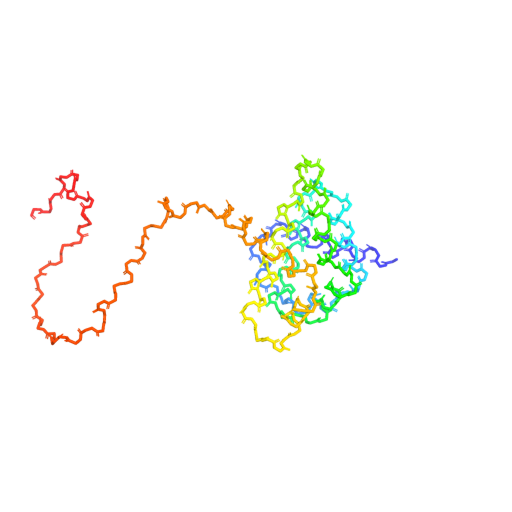03 196 PHE A CA 1
ATOM 1643 C C . PHE A 1 196 ? -27.894 -30.757 -38.991 1.00 63.03 196 PHE A C 1
ATOM 1645 O O . PHE A 1 196 ? -27.617 -31.870 -39.449 1.00 63.03 196 PHE A O 1
ATOM 1652 N N . ASP A 1 197 ? -28.673 -30.575 -37.927 1.00 59.66 197 ASP A N 1
ATOM 1653 C CA . ASP A 1 197 ? -29.483 -31.657 -37.373 1.00 59.66 197 ASP A CA 1
ATOM 1654 C C . ASP A 1 197 ? -30.555 -32.021 -38.415 1.00 59.66 197 ASP A C 1
ATOM 1656 O O . ASP A 1 197 ? -31.258 -31.142 -38.920 1.00 59.66 197 ASP A O 1
ATOM 1660 N N . LYS A 1 198 ? -30.602 -33.299 -38.808 1.00 49.84 198 LYS A N 1
ATOM 1661 C CA . LYS A 1 198 ? -31.590 -33.842 -39.753 1.00 49.84 198 LYS A CA 1
ATOM 1662 C C . LYS A 1 198 ? -32.936 -34.085 -39.087 1.00 49.84 198 LYS A C 1
ATOM 1664 O O . LYS A 1 198 ? -32.928 -34.571 -37.936 1.00 49.84 198 LYS A O 1
#

Secondary structure (DSSP, 8-state):
-HHHHHHHHHHHHHHGGG-TTTTTTS-HHHHHHT--HHHHHHHHHHHHH-TT-HHHHHHHHHHHHHHHHTT-HHHHIIIIIIS-HHHHHHHHHHHHHHHT---THHHHHHHHHHHHHHHHHHS-TTSHHHHHHHH-HHHHHHHHHHHHHHHHHS--GGGT-------TTTTS---------------HHHHHTT----

pLDDT: mean 72.17, std 19.94, range [30.97, 93.88]

Foldseek 3Di:
DVVVVLVVVVVVVVVCVVPPPCLVPPPLVVVVVPDDLVSLLVLLCCLVVVQQDVVSLVSSLSNLLSCLVVLVVVVCCSCCPVVVSLVVLLVVLVVCVVVVDDTPSNVSSLSNLVSLVVSLVVDDCPRPSNVSLVVDPSSVVCVVVSVVVVVVVPDPCVVPDPDPCPPPPPPDDDDDDDDDDDDDPDDVVCVVVVDDDD

Radius of gyration: 24.29 Å; chains: 1; bounding box: 65×48×63 Å

Sequence (198 aa):
METIQIVEIISQIADFELELYEFDQLKDELLFSSFNFELWDILIKWFFDKKNNNIYHNLFYRIFDAAVKLENEESLEIILFKADFVTKLITMYQEQMKSNKHCLISGFVILFCNVLRLKSQMLPKYHYLPKFLNNLQIWKDFEETLNIQTSRQLPNTSRMIAKPHFSSKLFENKEINYHIPGHGLGSGYAQGLGFFDK

Organism: Anaeramoeba ignava (NCBI:txid1746090)